Protein 1M07 (pdb70)

Secondary structure (DSSP, 8-state):
-HHHHHHHHEESS--S-HHHHT-SGGGEETTEE-SEEEEEES-HHHHHGGGTT-SEEEEE-SS-EEEEEEEES---SSSPPEEEEEEEE-EEEEEETTEEEEEEEESS--/-HHHHHHHHEESS--S-HHHHT-SGGGEETTEE-SEEEEEES-HHHHHGGGTT-SEEEEE-SS-EEEEEEEES---SSSPPEEEEEEEE-EEEEEETTEEEEEEEESS--

Nearest PDB structures (foldseek):
  1m07-assembly1_A  TM=1.009E+00  e=2.586E-22  Aquarana catesbeiana
  1bc4-assembly1_A  TM=8.009E-01  e=9.793E-15  Aquarana catesbeiana
  1kvz-assembly1_A  TM=8.453E-01  e=1.318E-10  Aquarana catesbeiana
  4x09-assembly1_A  TM=8.377E-01  e=2.111E-06  Homo sapiens
  4ahn-assembly1_A-2  TM=8.518E-01  e=2.237E-06  Homo sapiens

Solvent-accessible surface area: 12480 Å² total

Radius of gyration: 21.29 Å; Cα contacts (8 Å, |Δi|>4): 493; chains: 2; bounding box: 31×46×57 Å

Sequence (220 aa):
NWATFQQKHIINTPIINCNTIMDNNIYIVGGQCKRVNTFIISSATTVKAICTGVINMNVLSTTRFQLNTCTRTSITPRPCPYSSRTETNYICVKCENQYPVHFAGIGRCPNWATFQQKHIINTPIINCNTIMDNNIYIVGGQCKRVNTFIISSATTVKAICTGVINMNVLSTTRFQLNTCTRTSITPRPCPYSSRTETNYICVKCENQYPVHFAGIGRCP

Foldseek 3Di:
DQVLCCVQAEDQDDDPFLLVVQQDPSQADPNWGHFKGKHFNDDSVVVLQQQVPPAWAKGWRPAWTWIKMWGFPDIDNPPGDTDIDIDIFIWIFTHHHSGGDGGAGTRDHD/DQVLCCVQAEDQDDDPFLLVVQQDPSQQDPNWGHFKGKHWNDDSVVVLQQQVPPAWAKGFRPAWTWIKMWGFPDIDHPPGHTDIDIDTFTFIFTHHHSGGDGGAGTNDHD

Structure (mmCIF, N/CA/C/O backbone):
data_1M07
#
_entry.id   1M07
#
_cell.length_a   28.629
_cell.length_b   53.566
_cell.length_c   72.203
_cell.angle_alpha   90.00
_cell.angle_beta   98.31
_cell.angle_gamma   90.00
#
_symmetry.space_group_name_H-M   'P 1 21 1'
#
loop_
_entity.id
_entity.type
_entity.pdbx_description
1 polymer "5'-D(*AP*CP*GP*A)-3'"
2 polymer Ribonuclease
3 water water
#
loop_
_atom_site.group_PDB
_atom_site.id
_atom_site.type_symbol
_atom_site.label_atom_id
_atom_site.label_alt_id
_atom_site.label_comp_id
_atom_site.label_asym_id
_atom_site.label_entity_id
_atom_site.label_seq_id
_atom_site.pdbx_PDB_ins_code
_atom_site.Cartn_x
_atom_site.Cartn_y
_atom_site.Cartn_z
_atom_site.occupancy
_atom_site.B_iso_or_equiv
_atom_site.auth_seq_id
_atom_site.auth_comp_id
_atom_site.auth_asym_id
_atom_site.auth_atom_id
_atom_site.pdbx_PDB_model_num
ATOM 201 N N . ASN C 2 2 ? 1.674 -2.492 19.473 1.00 17.81 2 ASN A N 1
ATOM 202 C CA . ASN C 2 2 ? 1.642 -1.460 18.444 1.00 16.03 2 ASN A CA 1
ATOM 203 C C . ASN C 2 2 ? 1.947 -0.173 19.208 1.00 14.66 2 ASN A C 1
ATOM 204 O O . ASN C 2 2 ? 2.080 -0.207 20.436 1.00 13.54 2 ASN A O 1
ATOM 209 N N . TRP C 2 3 ? 2.036 0.941 18.495 1.00 14.50 3 TRP A N 1
ATOM 210 C CA . TRP C 2 3 ? 2.371 2.239 19.086 1.00 14.47 3 TRP A CA 1
ATOM 211 C C . TRP C 2 3 ? 1.372 2.697 20.140 1.00 15.73 3 TRP A C 1
ATOM 212 O O . TRP C 2 3 ? 1.762 3.160 21.208 1.00 13.99 3 TRP A O 1
ATOM 223 N N . ALA C 2 4 ? 0.080 2.555 19.851 1.00 15.72 4 ALA A N 1
ATOM 224 C CA . ALA C 2 4 ? -0.943 2.963 20.807 1.00 15.87 4 ALA A CA 1
ATOM 225 C C . ALA C 2 4 ? -0.828 2.148 22.108 1.00 15.57 4 ALA A C 1
ATOM 226 O O . ALA C 2 4 ? -0.878 2.710 23.202 1.00 15.60 4 ALA A O 1
ATOM 228 N N . THR C 2 5 ? -0.649 0.835 21.984 1.00 14.21 5 THR A N 1
ATOM 229 C CA . THR C 2 5 ? -0.552 -0.015 23.157 1.00 15.38 5 THR A CA 1
ATOM 230 C C . THR C 2 5 ? 0.752 0.225 23.928 1.00 13.84 5 THR A C 1
ATOM 231 O O . THR C 2 5 ? 0.757 0.244 25.147 1.00 11.87 5 THR A O 1
ATOM 235 N N . PHE C 2 6 ? 1.839 0.445 23.206 1.00 13.00 6 PHE A N 1
ATOM 236 C CA . PHE C 2 6 ? 3.119 0.737 23.844 1.00 11.64 6 PHE A CA 1
ATOM 237 C C . PHE C 2 6 ? 2.994 2.007 24.694 1.00 12.33 6 PHE A C 1
ATOM 238 O O . PHE C 2 6 ? 3.458 2.054 25.844 1.00 11.86 6 PHE A O 1
ATOM 246 N N . GLN C 2 7 ? 2.373 3.047 24.140 1.00 10.93 7 GLN A N 1
ATOM 247 C CA . GLN C 2 7 ? 2.197 4.296 24.882 1.00 10.30 7 GLN A CA 1
ATOM 248 C C . GLN C 2 7 ? 1.333 4.079 26.108 1.00 13.08 7 GLN A C 1
ATOM 249 O O . GLN C 2 7 ? 1.640 4.543 27.208 1.00 13.73 7 GLN A O 1
ATOM 255 N N . GLN C 2 8 ? 0.216 3.395 25.904 1.00 13.07 8 GLN A N 1
ATOM 256 C CA . GLN C 2 8 ? -0.703 3.140 27.014 1.00 13.72 8 GLN A CA 1
ATOM 257 C C . GLN C 2 8 ? -0.071 2.326 28.156 1.00 13.16 8 GLN A C 1
ATOM 258 O O . GLN C 2 8 ? -0.337 2.556 29.350 1.00 14.02 8 GLN A O 1
ATOM 264 N N . LYS C 2 9 ? 0.795 1.394 27.805 1.00 12.05 9 LYS A N 1
ATOM 265 C CA . LYS C 2 9 ? 1.422 0.554 28.826 1.00 12.37 9 LYS A CA 1
ATOM 266 C C . LYS C 2 9 ? 2.682 1.125 29.449 1.00 13.28 9 LYS A C 1
ATOM 267 O O . LYS C 2 9 ? 2.909 0.970 30.656 1.00 12.85 9 LYS A O 1
ATOM 273 N N . HIS C 2 10 ? 3.485 1.795 28.620 1.00 12.19 10 HIS A N 1
ATOM 274 C CA . HIS C 2 10 ? 4.810 2.255 29.048 1.00 12.25 10 HIS A CA 1
ATOM 275 C C . HIS C 2 10 ? 5.164 3.725 29.126 1.00 12.73 10 HIS A C 1
ATOM 276 O O . HIS C 2 10 ? 6.211 4.048 29.662 1.00 14.76 10 HIS A O 1
ATOM 283 N N . ILE C 2 11 ? 4.332 4.615 28.594 1.00 13.29 11 ILE A N 1
ATOM 284 C CA . ILE C 2 11 ? 4.699 6.024 28.615 1.00 10.64 11 ILE A CA 1
ATOM 285 C C . ILE C 2 11 ? 3.790 6.842 29.496 1.00 12.54 11 ILE A C 1
ATOM 286 O O . ILE C 2 11 ? 2.573 6.794 29.357 1.00 13.76 11 ILE A O 1
ATOM 291 N N . ILE C 2 12 ? 4.396 7.607 30.399 1.00 13.91 12 ILE A N 1
ATOM 292 C CA . ILE C 2 12 ? 3.633 8.468 31.283 1.00 14.24 12 ILE A CA 1
ATOM 293 C C . ILE C 2 12 ? 4.399 9.795 31.449 1.00 15.69 12 ILE A C 1
ATOM 294 O O . ILE C 2 12 ? 5.634 9.837 31.415 1.00 13.29 12 ILE A O 1
ATOM 299 N N . ASN C 2 13 ? 3.666 10.885 31.619 1.00 16.76 13 ASN A N 1
ATOM 300 C CA . ASN C 2 13 ? 4.307 12.189 31.715 1.00 18.97 13 ASN A CA 1
ATOM 301 C C . ASN C 2 13 ? 4.949 12.547 33.042 1.00 19.38 13 ASN A C 1
ATOM 302 O O . ASN C 2 13 ? 5.829 13.411 33.076 1.00 20.72 13 ASN A O 1
ATOM 307 N N . THR C 2 14 ? 4.512 11.904 34.126 1.00 16.30 14 THR A N 1
ATOM 308 C CA . THR C 2 14 ? 5.023 12.194 35.458 1.00 16.20 14 THR A CA 1
ATOM 309 C C . THR C 2 14 ? 5.555 10.959 36.151 1.00 15.06 14 THR A C 1
ATOM 310 O O . THR C 2 14 ? 5.141 9.839 35.857 1.00 15.58 14 THR A O 1
ATOM 314 N N . PRO C 2 15 ? 6.457 11.145 37.116 1.00 14.75 15 PRO A N 1
ATOM 315 C CA . PRO C 2 15 ? 7.000 9.973 37.810 1.00 16.55 15 PRO A CA 1
ATOM 316 C C . PRO C 2 15 ? 5.966 9.179 38.590 1.00 17.17 15 PRO A C 1
ATOM 317 O O . PRO C 2 15 ? 5.048 9.746 39.185 1.00 16.22 15 PRO A O 1
ATOM 321 N N . ILE C 2 16 ? 6.145 7.862 38.598 1.00 17.47 16 ILE A N 1
ATOM 322 C CA . ILE C 2 16 ? 5.271 6.952 39.327 1.00 19.44 16 ILE A CA 1
ATOM 323 C C . ILE C 2 16 ? 5.496 7.214 40.814 1.00 21.22 16 ILE A C 1
ATOM 324 O O . ILE C 2 16 ? 6.644 7.207 41.277 1.00 22.84 16 ILE A O 1
ATOM 329 N N . ILE C 2 17 ? 4.434 7.459 41.564 1.00 20.59 17 ILE A N 1
ATOM 330 C CA . ILE C 2 17 ? 4.621 7.676 42.993 1.00 23.00 17 ILE A CA 1
ATOM 331 C C . ILE C 2 17 ? 4.267 6.402 43.746 1.00 20.99 17 ILE A C 1
ATOM 332 O O . ILE C 2 17 ? 4.732 6.199 44.875 1.00 20.12 17 ILE A O 1
ATOM 337 N N . ASN C 2 18 ? 3.460 5.552 43.114 1.00 19.33 18 ASN A N 1
ATOM 338 C CA . ASN C 2 18 ? 3.049 4.290 43.731 1.00 17.56 18 ASN A CA 1
ATOM 339 C C . ASN C 2 18 ? 2.803 3.177 42.690 1.00 16.34 18 ASN A C 1
ATOM 340 O O . ASN C 2 18 ? 1.824 3.207 41.939 1.00 15.55 18 ASN A O 1
ATOM 345 N N . CYS C 2 19 ? 3.706 2.200 42.643 1.00 14.05 19 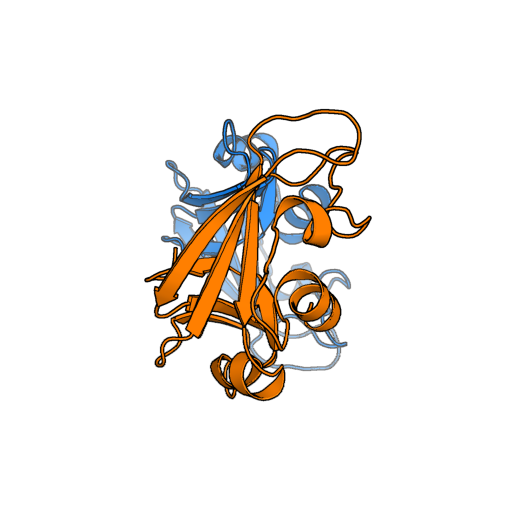CYS A N 1
ATOM 346 C CA . CYS C 2 19 ? 3.558 1.089 41.705 1.00 13.11 19 CYS A CA 1
ATOM 347 C C . CYS C 2 19 ? 2.309 0.254 41.936 1.00 14.23 19 CYS A C 1
ATOM 348 O O . CYS C 2 19 ? 1.729 -0.291 40.993 1.00 13.47 19 CYS A O 1
ATOM 351 N N . ASN C 2 20 ? 1.901 0.120 43.196 1.00 14.11 20 ASN A N 1
ATOM 352 C CA . ASN C 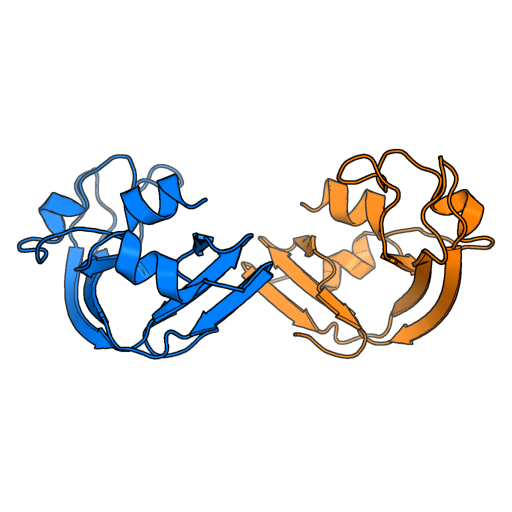2 20 ? 0.722 -0.681 43.501 1.00 16.64 20 ASN A CA 1
ATOM 353 C C . ASN C 2 20 ? -0.520 -0.105 42.842 1.00 15.66 20 ASN A C 1
ATOM 354 O O . ASN C 2 20 ? -1.310 -0.824 42.220 1.00 18.28 20 ASN A O 1
ATOM 359 N N . THR C 2 21 ? -0.676 1.206 42.939 1.00 16.32 21 THR A N 1
ATOM 360 C CA . THR C 2 21 ? -1.845 1.852 42.359 1.00 17.01 21 THR A CA 1
ATOM 361 C C . THR C 2 21 ? -1.835 1.917 40.841 1.00 15.47 21 THR A C 1
ATOM 362 O O . THR C 2 21 ? -2.856 1.632 40.202 1.00 15.30 21 THR A O 1
ATOM 366 N N . ILE C 2 22 ? -0.696 2.260 40.242 1.00 15.99 22 ILE A N 1
ATOM 367 C CA . ILE C 2 22 ? -0.650 2.369 38.780 1.00 14.96 22 ILE A CA 1
ATOM 368 C C . ILE C 2 22 ? -0.832 1.022 38.086 1.00 13.87 22 ILE A C 1
ATOM 369 O O . ILE C 2 22 ? -1.410 0.942 36.995 1.00 13.79 22 ILE A O 1
ATOM 374 N N . MET C 2 23 ? -0.381 -0.054 38.732 1.00 13.35 23 MET A N 1
ATOM 375 C CA . MET C 2 23 ? -0.506 -1.371 38.130 1.00 11.51 23 MET A CA 1
ATOM 376 C C . MET C 2 23 ? -1.912 -1.965 38.254 1.00 10.95 23 MET A C 1
ATOM 377 O O . MET C 2 23 ? -2.204 -2.965 37.637 1.00 11.54 23 MET A O 1
ATOM 382 N N . ASP C 2 24 ? -2.779 -1.329 39.040 1.00 16.12 24 ASP A N 1
ATOM 383 C CA . ASP C 2 24 ? -4.155 -1.807 39.211 1.00 17.27 24 ASP A CA 1
ATOM 384 C C . ASP C 2 24 ? -4.971 -1.303 38.023 1.00 18.93 24 ASP A C 1
ATOM 385 O O . ASP C 2 24 ? -5.741 -0.336 38.133 1.00 19.77 24 ASP A O 1
ATOM 390 N N . ASN C 2 25 ? -4.817 -1.988 36.895 1.00 19.59 25 ASN A N 1
ATOM 391 C CA . ASN C 2 25 ? -5.435 -1.585 35.637 1.00 18.97 25 ASN A CA 1
ATOM 392 C C . ASN C 2 25 ? -5.543 -2.834 34.785 1.00 20.56 25 ASN A C 1
ATOM 393 O O . ASN C 2 25 ? -4.566 -3.575 34.624 1.00 19.24 25 ASN A O 1
ATOM 398 N N . ASN C 2 26 ? -6.729 -3.066 34.228 1.00 19.07 26 ASN A N 1
ATOM 399 C CA . ASN C 2 26 ? -6.952 -4.229 33.399 1.00 20.44 26 ASN A CA 1
ATOM 400 C C . ASN C 2 26 ? -5.960 -4.329 32.238 1.00 19.87 26 ASN A C 1
ATOM 401 O O . ASN C 2 26 ? -5.766 -5.399 31.669 1.00 20.74 26 ASN A O 1
ATOM 406 N N . ILE C 2 27 ? -5.316 -3.221 31.879 1.00 19.24 27 ILE A N 1
ATOM 407 C CA . ILE C 2 27 ? -4.352 -3.269 30.794 1.00 19.12 27 ILE A CA 1
ATOM 408 C C . ILE C 2 27 ? -3.148 -4.137 31.184 1.00 18.62 27 ILE A C 1
ATOM 409 O O . ILE C 2 27 ? -2.440 -4.632 30.317 1.00 18.13 27 ILE A O 1
ATOM 414 N N . TYR C 2 28 ? -2.933 -4.316 32.488 1.00 17.91 28 TYR A N 1
ATOM 415 C CA . TYR C 2 28 ? -1.810 -5.112 32.988 1.00 18.34 28 TYR A CA 1
ATOM 416 C C . TYR C 2 28 ? -2.180 -6.524 33.424 1.00 20.80 28 TYR A C 1
ATOM 417 O O . TYR C 2 28 ? -1.433 -7.178 34.154 1.00 18.54 28 TYR A O 1
ATOM 426 N N . ILE C 2 29 ? -3.333 -7.001 32.962 1.00 24.11 29 ILE A N 1
ATOM 427 C CA . ILE C 2 29 ? -3.755 -8.358 33.283 1.00 25.69 29 ILE A CA 1
ATOM 428 C C . ILE C 2 29 ? -3.473 -9.237 32.065 1.00 28.02 29 ILE A C 1
ATOM 429 O O . ILE C 2 29 ? -3.911 -8.939 30.956 1.00 29.48 29 ILE A O 1
ATOM 434 N N . VAL C 2 30 ? -2.711 -10.303 32.275 1.00 29.22 30 VAL A N 1
ATOM 435 C CA . VAL C 2 30 ? -2.372 -11.240 31.205 1.00 30.61 30 VAL A CA 1
ATOM 436 C C . VAL C 2 30 ? -2.682 -12.651 31.694 1.00 30.15 30 VAL A C 1
ATOM 437 O O . VAL C 2 30 ? -2.206 -13.068 32.754 1.00 29.24 30 VAL A O 1
ATOM 441 N N . GLY C 2 31 ? -3.490 -13.379 30.926 1.00 30.30 31 GLY A N 1
ATOM 442 C CA . GLY C 2 31 ? -3.838 -14.731 31.318 1.00 29.26 31 GLY A CA 1
ATOM 443 C C . GLY C 2 31 ? -4.672 -14.741 32.580 1.00 28.76 31 GLY A C 1
ATOM 444 O O . GLY C 2 31 ? -4.670 -15.721 33.318 1.00 30.03 31 GLY A O 1
ATOM 445 N N . GLY C 2 32 ? -5.374 -13.642 32.840 1.00 26.96 32 GLY A N 1
ATOM 446 C CA . GLY C 2 32 ? -6.209 -13.557 34.029 1.00 25.02 32 GLY A CA 1
ATOM 447 C C . GLY C 2 32 ? -5.478 -13.197 35.312 1.00 24.14 32 GLY A C 1
ATOM 448 O O . GLY C 2 32 ? -6.059 -13.217 36.395 1.00 23.83 32 GLY A O 1
ATOM 449 N N . GLN C 2 33 ? -4.196 -12.869 35.212 1.00 21.24 33 GLN A N 1
ATOM 450 C CA . GLN C 2 33 ? -3.443 -12.515 36.411 1.00 19.86 33 GLN A CA 1
ATOM 451 C C . GLN C 2 33 ? -2.659 -11.214 36.222 1.00 17.30 33 GLN A C 1
ATOM 452 O O . GLN C 2 33 ? -2.367 -10.810 35.099 1.00 17.50 33 GLN A O 1
ATOM 458 N N . CYS C 2 34 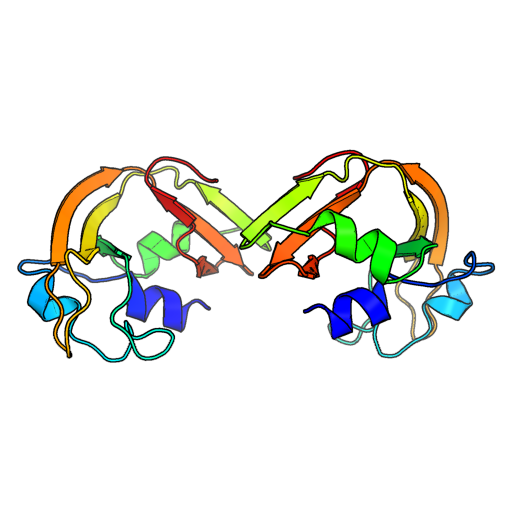? -2.318 -10.569 37.331 1.00 16.72 34 CYS A N 1
ATOM 459 C CA . CYS C 2 34 ? -1.559 -9.322 37.276 1.00 16.24 34 CYS A CA 1
ATOM 460 C C . CYS C 2 34 ? -0.194 -9.608 36.661 1.00 16.29 34 CYS A C 1
ATOM 461 O O . CYS C 2 34 ? 0.473 -10.555 37.059 1.00 16.99 34 CYS A O 1
ATOM 464 N N . LYS C 2 35 ? 0.205 -8.776 35.705 1.00 16.82 35 LYS A N 1
ATOM 465 C CA . LYS C 2 35 ? 1.473 -8.929 34.990 1.00 18.17 35 LYS A CA 1
ATOM 466 C C . LYS C 2 35 ? 2.697 -8.950 35.914 1.00 15.77 35 LYS A C 1
ATOM 467 O O . LYS C 2 35 ? 2.713 -8.284 36.944 1.00 13.80 35 LYS A O 1
ATOM 473 N N . ARG C 2 36 ? 3.741 -9.664 35.493 1.00 13.29 36 ARG A N 1
ATOM 474 C CA . ARG C 2 36 ? 4.963 -9.782 36.285 1.00 14.54 36 ARG A CA 1
ATOM 475 C C . ARG C 2 36 ? 5.758 -8.479 36.403 1.00 13.46 36 ARG A C 1
ATOM 476 O O . ARG C 2 36 ? 6.194 -8.098 37.495 1.00 12.88 36 ARG A O 1
ATOM 484 N N . VAL C 2 37 ? 5.939 -7.782 35.293 1.00 12.56 37 VAL A N 1
ATOM 485 C CA . VAL C 2 37 ? 6.734 -6.540 35.343 1.00 11.97 37 VAL A CA 1
ATOM 486 C C . VAL C 2 37 ? 6.350 -5.536 34.270 1.00 10.81 37 VAL A C 1
ATOM 487 O O . VAL C 2 37 ? 5.958 -5.905 33.164 1.00 8.78 37 VAL A O 1
ATOM 491 N N . ASN C 2 38 ? 6.431 -4.253 34.600 1.00 9.92 38 ASN A N 1
ATOM 492 C CA . ASN C 2 38 ? 6.146 -3.233 33.602 1.00 10.82 38 ASN A CA 1
ATOM 493 C C . ASN C 2 38 ? 6.996 -2.014 33.888 1.00 8.69 38 ASN A C 1
ATOM 494 O O . ASN C 2 38 ? 6.995 -1.477 35.007 1.00 8.65 38 ASN A O 1
ATOM 499 N N . THR C 2 39 ? 7.717 -1.578 32.867 1.00 9.98 39 THR A N 1
ATOM 500 C CA . THR C 2 39 ? 8.542 -0.404 32.994 1.00 10.61 39 THR A CA 1
ATOM 501 C C . THR C 2 39 ? 7.825 0.804 32.452 1.00 10.15 39 THR A C 1
ATOM 502 O O . THR C 2 39 ? 7.271 0.777 31.349 1.00 12.18 39 THR A O 1
ATOM 506 N N . PHE C 2 40 ? 7.839 1.853 33.251 1.00 9.94 40 PHE A N 1
ATOM 507 C CA . PHE C 2 40 ? 7.247 3.133 32.883 1.00 8.14 40 PHE A CA 1
ATOM 508 C C . PHE C 2 40 ? 8.389 4.036 32.457 1.00 12.32 40 PHE A C 1
ATOM 509 O O . PHE C 2 40 ? 9.426 4.100 33.139 1.00 10.54 40 PHE A O 1
ATOM 517 N N . ILE C 2 41 ? 8.207 4.681 31.311 1.00 8.59 41 ILE A N 1
ATOM 518 C CA . ILE C 2 41 ? 9.186 5.632 30.762 1.00 10.59 41 ILE A CA 1
ATOM 519 C C . ILE C 2 41 ? 8.622 7.029 31.032 1.00 11.19 41 ILE A C 1
ATOM 520 O O . ILE C 2 41 ? 7.583 7.379 30.466 1.00 9.97 41 ILE A O 1
ATOM 525 N N . ILE C 2 42 ? 9.293 7.827 31.869 1.00 9.52 42 ILE A N 1
ATOM 526 C CA . ILE C 2 42 ? 8.795 9.164 32.203 1.00 11.89 42 ILE A CA 1
ATOM 527 C C . ILE C 2 42 ? 9.253 10.131 31.126 1.00 12.32 42 ILE A C 1
ATOM 528 O O . ILE C 2 42 ? 10.315 10.740 31.224 1.00 10.15 42 ILE A O 1
ATOM 533 N N . SER C 2 43 ? 8.435 10.284 30.100 1.00 13.75 43 SER A N 1
ATOM 534 C CA . SER C 2 43 ? 8.789 11.128 28.969 1.00 13.00 43 SER A CA 1
ATOM 535 C C . SER C 2 43 ? 7.533 11.389 28.146 1.00 13.37 43 SER A C 1
ATOM 536 O O . SER C 2 43 ? 6.445 10.885 28.456 1.00 13.39 43 SER A O 1
ATOM 539 N N . SER C 2 44 ? 7.701 12.171 27.091 1.00 14.75 44 SER A N 1
ATOM 540 C CA . SER C 2 44 ? 6.605 12.475 26.180 1.00 14.05 44 SER A CA 1
ATOM 541 C C . SER C 2 44 ? 6.618 11.407 25.106 1.00 13.75 44 SER A C 1
ATOM 542 O O . SER C 2 44 ? 7.649 10.769 24.844 1.00 14.39 44 SER A O 1
ATOM 545 N N . ALA C 2 45 ? 5.481 11.202 24.465 1.00 12.48 45 ALA A N 1
ATOM 546 C CA . ALA C 2 45 ? 5.414 10.211 23.415 1.00 14.75 45 ALA A CA 1
ATOM 547 C C . ALA C 2 45 ? 6.349 10.571 22.274 1.00 13.73 45 ALA A C 1
ATOM 548 O O . ALA C 2 45 ? 7.004 9.702 21.703 1.00 13.32 45 ALA A O 1
ATOM 550 N N . THR C 2 46 ? 6.435 11.857 21.940 1.00 13.46 46 THR A N 1
ATOM 551 C CA . THR C 2 46 ? 7.282 12.272 20.826 1.00 13.82 46 THR A CA 1
ATOM 552 C C . THR C 2 46 ? 8.757 11.959 21.020 1.00 12.89 46 THR A C 1
ATOM 553 O O . THR C 2 46 ? 9.462 11.565 20.087 1.00 12.47 46 THR A O 1
ATOM 557 N N . THR C 2 47 ? 9.225 12.137 22.244 1.00 11.91 47 THR A N 1
ATOM 558 C CA . THR C 2 47 ? 10.621 11.872 22.554 1.00 10.58 47 THR A CA 1
ATOM 559 C C . THR C 2 47 ? 10.952 10.388 22.495 1.00 10.65 47 THR A C 1
ATOM 560 O O . THR C 2 47 ? 12.044 9.978 22.062 1.00 9.85 47 THR A O 1
ATOM 564 N N . VAL C 2 48 ? 10.007 9.561 22.911 1.00 9.38 48 VAL A N 1
ATOM 565 C CA . VAL C 2 48 ? 10.241 8.137 22.873 1.00 8.37 48 VAL A CA 1
ATOM 566 C C . VAL C 2 48 ? 10.184 7.650 21.430 1.00 11.55 48 VAL A C 1
ATOM 567 O O . VAL C 2 48 ? 10.982 6.814 20.995 1.00 11.06 48 VAL A O 1
ATOM 571 N N . LYS C 2 49 ? 9.235 8.182 20.670 1.00 10.89 49 LYS A N 1
ATOM 572 C CA . LYS C 2 49 ? 9.092 7.754 19.291 1.00 12.63 49 LYS A CA 1
ATOM 573 C C . LYS C 2 49 ? 10.310 8.073 18.456 1.00 12.81 49 LYS A C 1
ATOM 574 O O . LYS C 2 49 ? 10.621 7.354 17.504 1.00 13.76 49 LYS A O 1
ATOM 580 N N . ALA C 2 50 ? 11.011 9.142 18.832 1.00 13.97 50 ALA A N 1
ATOM 581 C CA . ALA C 2 50 ? 12.193 9.573 18.094 1.00 14.33 50 ALA A CA 1
ATOM 582 C C . ALA C 2 50 ? 13.274 8.508 18.093 1.00 13.76 50 ALA A C 1
ATOM 583 O O . ALA C 2 50 ? 14.170 8.507 17.238 1.00 16.57 50 ALA A O 1
ATOM 585 N N . ILE C 2 51 ? 13.209 7.598 19.054 1.00 13.18 51 ILE A N 1
ATOM 586 C CA . ILE C 2 51 ? 14.186 6.516 19.110 1.00 12.17 51 ILE A CA 1
ATOM 587 C C . ILE C 2 51 ? 14.131 5.712 17.810 1.00 13.16 51 ILE A C 1
ATOM 588 O O . ILE C 2 51 ? 15.159 5.245 17.298 1.00 12.46 51 ILE A O 1
ATOM 593 N N . CYS C 2 52 ? 12.918 5.557 17.281 1.00 13.43 52 CYS A N 1
ATOM 594 C CA . CYS C 2 52 ? 12.660 4.777 16.068 1.00 14.91 52 CYS A CA 1
ATOM 595 C C . CYS C 2 52 ? 12.683 5.472 14.716 1.00 16.09 52 CYS A C 1
ATOM 596 O O . CYS C 2 52 ? 12.449 4.831 13.680 1.00 16.37 52 CYS A O 1
ATOM 599 N N . THR C 2 53 ? 12.956 6.766 14.710 1.00 16.89 53 THR A N 1
ATOM 600 C CA . THR C 2 53 ? 12.989 7.505 13.449 1.00 17.16 53 THR A CA 1
ATOM 601 C C . THR C 2 53 ? 13.978 6.882 12.467 1.00 18.26 53 THR A C 1
ATOM 602 O O . THR C 2 53 ? 15.158 6.691 12.784 1.00 18.58 53 THR A O 1
ATOM 606 N N . GLY C 2 54 ? 13.476 6.552 11.278 1.00 17.94 54 GLY A N 1
ATOM 607 C CA . GLY C 2 54 ? 14.298 5.959 10.230 1.00 18.06 54 GLY A CA 1
ATOM 608 C C . GLY C 2 54 ? 14.432 4.453 10.328 1.00 17.07 54 GLY A C 1
ATOM 609 O O . GLY C 2 54 ? 15.125 3.833 9.519 1.00 17.11 54 GLY A O 1
ATOM 610 N N . VAL C 2 55 ? 13.744 3.857 11.296 1.00 15.63 55 VAL A N 1
ATOM 611 C CA . VAL C 2 55 ? 13.833 2.413 11.512 1.00 16.18 55 VAL A CA 1
ATOM 612 C C . VAL C 2 55 ? 12.540 1.693 11.174 1.00 16.20 55 VAL A C 1
ATOM 613 O O . VAL C 2 55 ? 11.495 1.911 11.796 1.00 15.66 55 VAL A O 1
ATOM 617 N N . ILE C 2 56 ? 12.644 0.796 10.206 1.00 16.72 56 ILE A N 1
ATOM 618 C CA . ILE C 2 56 ? 11.515 0.047 9.697 1.00 17.48 56 ILE A CA 1
ATOM 619 C C . ILE C 2 56 ? 11.186 -1.228 10.445 1.00 17.34 56 ILE A C 1
ATOM 620 O O . ILE C 2 56 ? 10.014 -1.527 10.677 1.00 16.98 56 ILE A O 1
ATOM 625 N N . ASN C 2 57 ? 12.208 -1.981 10.836 1.00 19.78 57 ASN A N 1
ATOM 626 C CA . ASN C 2 57 ? 11.962 -3.230 11.541 1.00 21.96 57 ASN A CA 1
ATOM 627 C C . ASN C 2 57 ? 13.188 -3.786 12.271 1.00 23.28 57 ASN A C 1
ATOM 628 O O . ASN C 2 57 ? 13.895 -4.645 11.741 1.00 24.20 57 ASN A O 1
ATOM 633 N N . MET C 2 58 ? 13.443 -3.296 13.482 1.00 20.32 58 MET A N 1
ATOM 634 C CA . MET C 2 58 ? 14.556 -3.795 14.281 1.00 22.12 58 MET A CA 1
ATOM 635 C C . MET C 2 58 ? 14.492 -3.276 15.713 1.00 18.70 58 MET A C 1
ATOM 636 O O . MET C 2 58 ? 13.850 -2.269 15.988 1.00 16.35 58 MET A O 1
ATOM 641 N N . ASN C 2 59 ? 15.164 -3.971 16.623 1.00 17.80 59 ASN A N 1
ATOM 642 C CA . ASN C 2 59 ? 15.219 -3.534 18.016 1.00 17.28 59 ASN A CA 1
ATOM 643 C C . ASN C 2 59 ? 16.263 -2.433 17.990 1.00 18.67 59 ASN A C 1
ATOM 644 O O . ASN C 2 59 ? 17.310 -2.601 17.359 1.00 18.58 59 ASN A O 1
ATOM 649 N N . VAL C 2 60 ? 15.982 -1.315 18.657 1.00 15.65 60 VAL A N 1
ATOM 650 C CA . VAL C 2 60 ? 16.916 -0.201 18.695 1.00 15.91 60 VAL A CA 1
ATOM 651 C C . VAL C 2 60 ? 17.236 0.196 20.133 1.00 16.72 60 VAL A C 1
ATOM 652 O O . VAL C 2 60 ? 16.330 0.314 20.973 1.00 14.48 60 VAL A O 1
ATOM 656 N N . LEU C 2 61 ? 18.520 0.377 20.438 1.00 16.27 61 LEU A N 1
ATOM 657 C CA . LEU C 2 61 ? 18.895 0.815 21.786 1.00 15.78 61 LEU A CA 1
ATOM 658 C C . LEU C 2 61 ? 18.990 2.337 21.685 1.00 15.87 61 LEU A C 1
ATOM 659 O O . LEU C 2 61 ? 19.707 2.876 20.827 1.00 15.43 61 LEU A O 1
ATOM 664 N N . SER C 2 62 ? 18.244 3.038 22.527 1.00 14.93 62 SER A N 1
ATOM 665 C CA . SER C 2 62 ? 18.232 4.494 22.479 1.00 16.28 62 SER A CA 1
ATOM 666 C C . SER C 2 62 ? 19.624 5.099 22.673 1.00 16.37 62 SER A C 1
ATOM 667 O O . SER C 2 62 ? 20.454 4.536 23.382 1.00 16.97 62 SER A O 1
ATOM 670 N N . THR C 2 63 ? 19.875 6.228 22.016 1.00 17.10 63 THR A N 1
ATOM 671 C CA . THR C 2 63 ? 21.161 6.919 22.142 1.00 18.45 63 THR A CA 1
ATOM 672 C C . THR C 2 63 ? 21.171 7.853 23.359 1.00 17.19 63 THR A C 1
ATOM 673 O O . THR C 2 63 ? 22.228 8.331 23.780 1.00 17.48 63 THR A O 1
ATOM 677 N N . THR C 2 64 ? 19.994 8.137 23.913 1.00 13.08 64 THR A N 1
ATOM 678 C CA . THR C 2 64 ? 19.909 9.000 25.094 1.00 13.26 64 THR A CA 1
ATOM 679 C C . THR C 2 64 ? 19.282 8.160 26.197 1.00 12.46 64 THR A C 1
ATOM 680 O O . THR C 2 64 ? 18.600 7.169 25.913 1.00 11.76 64 THR A O 1
ATOM 684 N N . ARG C 2 65 ? 19.516 8.553 27.444 1.00 12.43 65 ARG A N 1
ATOM 685 C CA . ARG C 2 65 ? 18.954 7.852 28.592 1.00 12.94 65 ARG A CA 1
ATOM 686 C C . ARG C 2 65 ? 17.545 8.394 28.863 1.00 11.83 65 ARG A C 1
ATOM 687 O O . ARG C 2 65 ? 17.178 9.477 28.395 1.00 12.82 65 ARG A O 1
ATOM 695 N N . PHE C 2 66 ? 16.761 7.602 29.573 1.00 10.99 66 PHE A N 1
ATOM 696 C CA . PHE C 2 66 ? 15.389 7.954 29.936 1.00 11.12 66 PHE A CA 1
ATOM 697 C C . PHE C 2 66 ? 15.168 7.705 31.410 1.00 10.02 66 PHE A C 1
ATOM 698 O O . PHE C 2 66 ? 15.784 6.814 31.976 1.00 11.37 66 PHE A O 1
ATOM 706 N N . GLN C 2 67 ? 14.272 8.481 32.033 1.00 10.79 67 GLN A N 1
ATOM 707 C CA . GLN C 2 67 ? 13.962 8.279 33.447 1.00 10.92 67 GLN A CA 1
ATOM 708 C C . GLN C 2 67 ? 12.944 7.118 33.462 1.00 12.80 67 GLN A C 1
ATOM 709 O O . GLN C 2 67 ? 11.884 7.187 32.803 1.00 10.28 67 GLN A O 1
ATOM 715 N N . LEU C 2 68 ? 13.270 6.062 34.212 1.00 11.15 68 LEU A N 1
ATOM 716 C CA . LEU C 2 68 ? 12.450 4.863 34.288 1.00 10.57 68 LEU A CA 1
ATOM 717 C C . LEU C 2 68 ? 11.967 4.494 35.679 1.00 11.57 68 LEU A C 1
ATOM 718 O O . LEU C 2 68 ? 12.664 4.686 36.682 1.00 11.96 68 LEU A O 1
ATOM 723 N N . ASN C 2 69 ? 10.769 3.939 35.735 1.00 11.89 69 ASN A N 1
ATOM 724 C CA . ASN C 2 69 ? 10.196 3.475 36.992 1.00 13.47 69 ASN A CA 1
ATOM 725 C C . ASN C 2 69 ? 9.695 2.063 36.648 1.00 12.49 69 ASN A C 1
ATOM 726 O O . ASN C 2 69 ? 8.773 1.902 35.856 1.00 12.00 69 ASN A O 1
ATOM 731 N N . THR C 2 70 ? 10.337 1.034 37.186 1.00 12.19 70 THR A N 1
ATOM 732 C CA . THR C 2 70 ? 9.901 -0.327 36.879 1.00 11.51 70 THR A CA 1
ATOM 733 C C . THR C 2 70 ? 9.159 -0.918 38.050 1.00 12.54 70 THR A C 1
ATOM 734 O O . THR C 2 70 ? 9.653 -0.920 39.179 1.00 12.54 70 THR A O 1
ATOM 738 N N . CYS C 2 71 ? 7.957 -1.430 37.772 1.00 11.16 71 CYS A N 1
ATOM 739 C CA . CYS C 2 71 ? 7.130 -2.059 38.788 1.00 11.42 71 CYS A CA 1
ATOM 740 C C . CYS C 2 71 ? 7.191 -3.577 38.616 1.00 13.11 71 CYS A C 1
ATOM 741 O O . CYS C 2 71 ? 6.850 -4.105 37.551 1.00 9.24 71 CYS A O 1
ATOM 744 N N . THR C 2 72 ? 7.622 -4.266 39.669 1.00 11.85 72 THR A N 1
ATOM 745 C CA . THR C 2 72 ? 7.748 -5.725 39.656 1.00 12.93 72 THR A CA 1
ATOM 746 C C . THR C 2 72 ? 6.831 -6.390 40.699 1.00 10.82 72 THR A C 1
ATOM 747 O O . THR C 2 72 ? 6.861 -6.055 41.888 1.00 9.97 72 THR A O 1
ATOM 751 N N . ARG C 2 73 ? 6.004 -7.328 40.226 1.00 11.62 73 ARG A N 1
ATOM 752 C CA . ARG C 2 73 ? 5.035 -8.047 41.059 1.00 11.20 73 ARG A CA 1
ATOM 753 C C . ARG C 2 73 ? 5.749 -8.832 42.161 1.00 12.99 73 ARG A C 1
ATOM 754 O O . ARG C 2 73 ? 6.712 -9.528 41.879 1.00 10.72 73 ARG A O 1
ATOM 762 N N . THR C 2 74 ? 5.291 -8.719 43.409 1.00 13.36 74 THR A N 1
ATOM 763 C CA . THR C 2 74 ? 5.938 -9.444 44.500 1.00 13.82 74 THR A CA 1
ATOM 764 C C . THR C 2 74 ? 5.177 -10.717 44.838 1.00 14.25 74 THR A C 1
ATOM 765 O O . THR C 2 74 ? 5.753 -11.691 45.333 1.00 13.87 74 THR A O 1
ATOM 769 N N . SER C 2 75 ? 3.885 -10.721 44.530 1.00 13.03 75 SER A N 1
ATOM 770 C CA . SER C 2 75 ? 3.040 -11.873 44.816 1.00 12.45 75 SER A CA 1
ATOM 771 C C . SER C 2 75 ? 1.836 -11.835 43.886 1.00 12.95 75 SER A C 1
ATOM 772 O O . SER C 2 75 ? 1.361 -10.746 43.543 1.00 11.72 75 SER A O 1
ATOM 775 N N . ILE C 2 76 ? 1.341 -13.010 43.494 1.00 12.32 76 ILE A N 1
ATOM 776 C CA . ILE C 2 76 ? 0.164 -13.087 42.637 1.00 12.46 76 ILE A CA 1
ATOM 777 C C . ILE C 2 76 ? -1.034 -13.237 43.571 1.00 13.32 76 ILE A C 1
ATOM 778 O O . ILE C 2 76 ? -1.247 -14.282 44.181 1.00 13.36 76 ILE A O 1
ATOM 783 N N . THR C 2 77 ? -1.822 -12.185 43.670 1.00 13.68 77 THR A N 1
ATOM 784 C CA . THR C 2 77 ? -2.973 -12.182 44.562 1.00 15.45 77 THR A CA 1
ATOM 785 C C . THR C 2 77 ? -4.192 -11.765 43.769 1.00 16.67 77 THR A C 1
ATOM 786 O O . THR C 2 77 ? -4.114 -11.520 42.572 1.00 17.04 77 THR A O 1
ATOM 790 N N . PRO C 2 78 ? -5.356 -11.719 44.427 1.00 20.88 78 PRO A N 1
ATOM 791 C CA . PRO C 2 78 ? -6.519 -11.282 43.653 1.00 20.35 78 PRO A CA 1
ATOM 792 C C . PRO C 2 78 ? -6.197 -9.813 43.409 1.00 21.89 78 PRO A C 1
ATOM 793 O O . PRO C 2 78 ? -5.493 -9.199 44.209 1.00 20.56 78 PRO A O 1
ATOM 797 N N . ARG C 2 79 ? -6.686 -9.248 42.317 1.00 23.92 79 ARG A N 1
ATOM 798 C CA . ARG C 2 79 ? -6.429 -7.838 42.019 1.00 24.57 79 ARG A CA 1
ATOM 799 C C . ARG C 2 79 ? -6.889 -6.952 43.178 1.00 23.31 79 ARG A C 1
ATOM 800 O O . ARG C 2 79 ? -7.942 -7.188 43.762 1.00 23.81 79 ARG A O 1
ATOM 808 N N . PRO C 2 80 ? -6.098 -5.929 43.543 1.00 22.04 80 PRO A N 1
ATOM 809 C CA . PRO C 2 80 ? -4.815 -5.541 42.960 1.00 19.29 80 PRO A CA 1
ATOM 810 C C . PRO C 2 80 ? -3.632 -6.231 43.637 1.00 18.31 80 PRO A C 1
ATOM 811 O O . PRO C 2 80 ? -3.591 -6.379 44.866 1.00 16.20 80 PRO A O 1
ATOM 815 N N 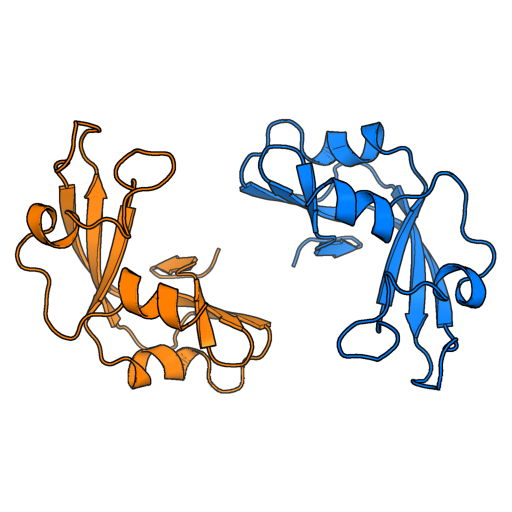. CYS C 2 81 ? -2.654 -6.617 42.828 1.00 15.32 81 CYS A N 1
ATOM 816 C CA . CYS C 2 81 ? -1.469 -7.275 43.349 1.00 15.34 81 CYS A CA 1
ATOM 817 C C . CYS C 2 81 ? -0.440 -6.288 43.864 1.00 14.36 81 CYS A C 1
ATOM 818 O O . CYS C 2 81 ? -0.458 -5.109 43.517 1.00 14.14 81 CYS A O 1
ATOM 821 N N . PRO C 2 82 ? 0.457 -6.766 44.736 1.00 14.55 82 PRO A N 1
ATOM 822 C CA . PRO C 2 82 ? 1.518 -5.943 45.312 1.00 13.51 82 PRO A CA 1
ATOM 823 C C . PRO C 2 82 ? 2.700 -5.895 44.351 1.00 13.80 82 PRO A C 1
ATOM 824 O O . PRO C 2 82 ? 3.043 -6.903 43.728 1.00 11.62 82 PRO A O 1
ATOM 828 N N . TYR C 2 83 ? 3.291 -4.707 44.220 1.00 13.50 83 TYR A N 1
ATOM 829 C CA . TYR C 2 83 ? 4.441 -4.483 43.351 1.00 14.63 83 TYR A CA 1
ATOM 830 C C . TYR C 2 83 ? 5.556 -3.748 44.080 1.00 14.94 83 TYR A C 1
ATOM 831 O O . TYR C 2 83 ? 5.300 -2.969 45.007 1.00 17.14 83 TYR A O 1
ATOM 840 N N . SER C 2 84 ? 6.792 -4.017 43.674 1.00 15.11 84 SER A N 1
ATOM 841 C CA . SER C 2 84 ? 7.932 -3.320 44.240 1.00 15.39 84 SER A CA 1
ATOM 842 C C . SER C 2 84 ? 8.383 -2.404 43.103 1.00 16.67 84 SER A C 1
ATOM 843 O O . SER C 2 84 ? 8.095 -2.661 41.920 1.00 15.53 84 SER A O 1
ATOM 846 N N . SER C 2 85 ? 9.082 -1.336 43.457 1.00 16.01 85 SER A N 1
ATOM 847 C CA . SER C 2 85 ? 9.511 -0.355 42.475 1.00 19.33 85 SER A CA 1
ATOM 848 C C . SER C 2 85 ? 11.014 -0.163 42.411 1.00 19.44 85 SER A C 1
ATOM 849 O O . SER C 2 85 ? 11.714 -0.267 43.422 1.00 20.41 85 SER A O 1
ATOM 852 N N . ARG C 2 86 ? 11.502 0.103 41.208 1.00 17.43 86 ARG A N 1
ATOM 853 C CA . ARG C 2 86 ? 12.912 0.357 40.990 1.00 17.98 86 ARG A CA 1
ATOM 854 C C . ARG C 2 86 ? 12.973 1.554 40.071 1.00 18.58 86 ARG A C 1
ATOM 855 O O . ARG C 2 86 ? 12.269 1.609 39.051 1.00 16.35 86 ARG A O 1
ATOM 863 N N . THR C 2 87 ? 13.805 2.524 40.426 1.00 16.31 87 THR A N 1
ATOM 864 C CA . THR C 2 87 ? 13.937 3.713 39.602 1.00 17.08 87 THR A CA 1
ATOM 865 C C . THR C 2 87 ? 15.373 3.836 39.124 1.00 17.41 87 THR A C 1
ATOM 866 O O . THR C 2 87 ? 16.303 3.529 39.864 1.00 17.02 87 THR A O 1
ATOM 870 N N . GLU C 2 88 ? 15.535 4.255 37.874 1.00 15.23 88 GLU A N 1
ATOM 871 C CA . GLU C 2 88 ? 16.857 4.445 37.278 1.00 17.02 88 GLU A CA 1
ATOM 872 C C . GLU C 2 88 ? 16.751 5.250 35.997 1.00 15.10 88 GLU A C 1
ATOM 873 O O . GLU C 2 88 ? 15.665 5.404 35.432 1.00 14.99 88 GLU A O 1
ATOM 879 N N . THR C 2 89 ? 17.885 5.790 35.552 1.00 15.74 89 THR A N 1
ATOM 880 C CA . THR C 2 89 ? 17.954 6.558 34.320 1.00 15.28 89 THR A CA 1
ATOM 881 C C . THR C 2 89 ? 18.882 5.716 33.458 1.00 16.27 89 THR A C 1
ATOM 882 O O . THR C 2 89 ? 20.014 5.453 33.845 1.00 17.93 89 THR A O 1
ATOM 886 N N . ASN C 2 90 ? 18.406 5.276 32.300 1.00 14.04 90 ASN A N 1
ATOM 887 C CA . ASN C 2 90 ? 19.191 4.389 31.454 1.00 12.08 90 ASN A CA 1
ATOM 888 C C . ASN C 2 90 ? 18.678 4.378 30.043 1.00 12.71 90 ASN A C 1
ATOM 889 O O . ASN C 2 90 ? 17.563 4.822 29.772 1.00 11.22 90 ASN A O 1
ATOM 894 N N . TYR C 2 91 ? 19.498 3.854 29.138 1.00 11.25 91 TYR A N 1
ATOM 895 C CA . TYR C 2 91 ? 19.108 3.720 27.748 1.00 12.43 91 TYR A CA 1
ATOM 896 C C . TYR C 2 91 ? 18.058 2.600 27.754 1.00 10.37 91 TYR A C 1
ATOM 897 O O . TYR C 2 91 ? 18.045 1.761 28.648 1.00 11.98 91 TYR A O 1
ATOM 906 N N . ILE C 2 92 ? 17.167 2.604 26.774 1.00 9.96 92 ILE A N 1
ATOM 907 C CA . ILE C 2 92 ? 16.155 1.572 26.689 1.00 11.69 92 ILE A CA 1
ATOM 908 C C . ILE C 2 92 ? 16.145 0.991 25.288 1.00 11.18 92 ILE A C 1
ATOM 909 O O . ILE C 2 92 ? 16.426 1.680 24.309 1.00 12.11 92 ILE A O 1
ATOM 914 N N . CYS C 2 93 ? 15.800 -0.283 25.206 1.00 11.54 93 CYS A N 1
ATOM 915 C CA . CYS C 2 93 ? 15.713 -0.950 23.920 1.00 11.71 93 CYS A CA 1
ATOM 916 C C . CYS C 2 93 ? 14.233 -1.135 23.610 1.00 12.33 93 CYS A C 1
ATOM 917 O O . CYS C 2 93 ? 13.482 -1.574 24.475 1.00 11.93 93 CYS A O 1
ATOM 920 N N . VAL C 2 94 ? 13.814 -0.768 22.399 1.00 13.64 94 VAL A N 1
ATOM 921 C CA . VAL C 2 94 ? 12.419 -0.949 21.979 1.00 12.78 94 VAL A CA 1
ATOM 922 C C . VAL C 2 94 ? 12.407 -1.531 20.570 1.00 13.40 94 VAL A C 1
ATOM 923 O O . VAL C 2 94 ? 13.358 -1.360 19.797 1.00 12.25 94 VAL A O 1
ATOM 927 N N . LYS C 2 95 ? 11.333 -2.251 20.236 1.00 14.64 95 LYS A N 1
ATOM 928 C CA . LYS C 2 95 ? 11.221 -2.783 18.908 1.00 13.27 95 LYS A CA 1
ATOM 929 C C . LYS C 2 95 ? 10.630 -1.648 18.074 1.00 15.03 95 LYS A C 1
ATOM 930 O O . LYS C 2 95 ? 9.580 -1.081 18.411 1.00 12.88 95 LYS A O 1
ATOM 936 N N . CYS C 2 96 ? 11.318 -1.310 16.999 1.00 12.24 96 CYS A N 1
ATOM 937 C CA . CYS C 2 96 ? 10.844 -0.268 16.119 1.00 13.90 96 CYS A CA 1
ATOM 938 C C . CYS C 2 96 ? 10.225 -0.912 14.889 1.00 14.72 96 CYS A C 1
ATOM 939 O O . CYS C 2 96 ? 10.889 -1.663 14.173 1.00 16.14 96 CYS A O 1
ATOM 942 N N . GLU C 2 97 ? 8.950 -0.638 14.648 1.00 17.16 97 GLU A N 1
ATOM 943 C CA . GLU C 2 97 ? 8.292 -1.157 13.451 1.00 17.50 97 GLU A CA 1
ATOM 944 C C . GLU C 2 97 ? 7.637 0.016 12.734 1.00 17.55 97 GLU A C 1
ATOM 945 O O . GLU C 2 97 ? 6.737 0.674 13.282 1.00 18.01 97 GLU A O 1
ATOM 951 N N . ASN C 2 98 ? 8.113 0.296 11.522 1.00 17.64 98 ASN A N 1
ATOM 952 C CA . ASN C 2 98 ? 7.584 1.402 10.736 1.00 18.76 98 ASN A CA 1
ATOM 953 C C . ASN C 2 98 ? 7.771 2.716 11.493 1.00 16.82 98 ASN A C 1
ATOM 954 O O . ASN C 2 98 ? 6.892 3.568 11.497 1.00 16.66 98 ASN A O 1
ATOM 959 N N . GLN C 2 99 ? 8.929 2.853 12.139 1.00 14.36 99 GLN A N 1
ATOM 960 C CA . GLN C 2 99 ? 9.294 4.037 12.900 1.00 14.51 99 GLN A CA 1
ATOM 961 C C . GLN C 2 99 ? 8.578 4.217 14.255 1.00 13.39 99 GLN A C 1
ATOM 962 O O . GLN C 2 99 ? 8.703 5.271 14.884 1.00 13.43 99 GLN A O 1
ATOM 968 N N . TYR C 2 100 ? 7.844 3.200 14.702 1.00 12.79 100 TYR A N 1
ATOM 969 C CA . TYR C 2 100 ? 7.110 3.279 15.972 1.00 12.50 100 TYR A CA 1
ATOM 970 C C . TYR C 2 100 ? 7.574 2.263 16.989 1.00 11.90 100 TYR A C 1
ATOM 971 O O . TYR C 2 100 ? 7.869 1.117 16.645 1.00 12.48 100 TYR A O 1
ATOM 980 N N . PRO C 2 101 ? 7.658 2.672 18.263 1.00 12.39 101 PRO A N 1
ATOM 981 C CA . PRO C 2 101 ? 8.072 1.719 19.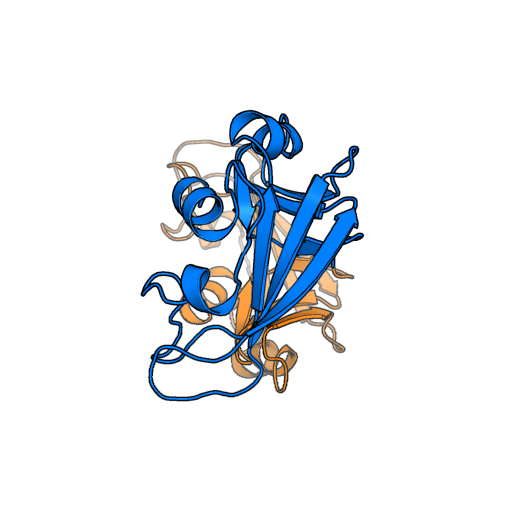298 1.00 12.53 101 PRO A CA 1
ATOM 982 C C . PRO C 2 101 ? 6.829 0.841 19.479 1.00 13.66 101 PRO A C 1
ATOM 983 O O . PRO C 2 101 ? 5.735 1.376 19.687 1.00 12.32 101 PRO A O 1
ATOM 987 N N . VAL C 2 102 ? 6.984 -0.479 19.416 1.00 13.13 102 VAL A N 1
ATOM 988 C CA . VAL C 2 102 ? 5.838 -1.375 19.554 1.00 14.33 102 VAL A CA 1
ATOM 989 C C . VAL C 2 102 ? 6.009 -2.443 20.632 1.00 14.57 102 VAL A C 1
ATOM 990 O O . VAL C 2 102 ? 5.132 -3.277 20.851 1.00 13.77 102 VAL A O 1
ATOM 994 N N . HIS C 2 103 ? 7.143 -2.414 21.320 1.00 14.59 103 HIS A N 1
ATOM 995 C CA . HIS C 2 103 ? 7.402 -3.398 22.347 1.00 12.27 103 HIS A CA 1
ATOM 996 C C . HIS C 2 103 ? 8.579 -2.908 23.171 1.00 12.10 103 HIS A C 1
ATOM 997 O O . HIS C 2 103 ? 9.526 -2.382 22.623 1.00 11.08 103 HIS A O 1
ATOM 1004 N N . PHE C 2 104 ? 8.484 -3.032 24.489 1.00 10.24 104 PHE A N 1
ATOM 1005 C CA . PHE C 2 104 ? 9.579 -2.612 25.358 1.00 12.12 104 PHE A CA 1
ATOM 1006 C C . PHE C 2 104 ? 10.494 -3.850 25.473 1.00 12.72 104 PHE A C 1
ATOM 1007 O O . PHE C 2 104 ? 10.140 -4.844 26.112 1.00 11.58 104 PHE A O 1
ATOM 1015 N N . ALA C 2 105 ? 11.682 -3.760 24.871 1.00 13.15 105 ALA A N 1
ATOM 1016 C CA . ALA C 2 105 ? 12.601 -4.894 24.803 1.00 13.67 105 ALA A CA 1
ATOM 1017 C C . ALA C 2 105 ? 13.696 -5.025 25.855 1.00 15.79 105 ALA A C 1
ATOM 1018 O O . ALA C 2 105 ? 14.248 -6.126 26.045 1.00 16.62 105 ALA A O 1
ATOM 1020 N N . GLY C 2 106 ? 14.046 -3.932 26.519 1.00 14.33 106 GLY A N 1
ATOM 1021 C CA . GLY C 2 106 ? 15.060 -4.052 27.553 1.00 13.34 106 GLY A CA 1
ATOM 1022 C C . GLY C 2 106 ? 15.536 -2.750 28.141 1.00 12.73 106 GLY A C 1
ATOM 1023 O O . GLY C 2 106 ? 15.274 -1.673 27.597 1.00 13.05 106 GLY A O 1
ATOM 1024 N N . ILE C 2 107 ? 16.220 -2.850 29.271 1.00 12.45 107 ILE A N 1
ATOM 1025 C CA . ILE C 2 107 ? 16.779 -1.690 29.948 1.00 14.20 107 ILE A CA 1
ATOM 1026 C C . ILE C 2 107 ? 18.297 -1.801 29.859 1.00 15.95 107 ILE A C 1
ATOM 1027 O O . ILE C 2 107 ? 18.858 -2.853 30.179 1.00 17.09 107 ILE A O 1
ATOM 1032 N N . GLY C 2 108 ? 18.961 -0.735 29.412 1.00 17.47 108 GLY A N 1
ATOM 1033 C CA . GLY C 2 108 ? 20.415 -0.741 29.321 1.00 17.99 108 GLY A CA 1
ATOM 1034 C C . GLY C 2 108 ? 20.999 -1.415 28.091 1.00 20.20 108 GLY A C 1
ATOM 1035 O O . GLY C 2 108 ? 22.072 -1.025 27.602 1.00 19.91 108 GLY A O 1
ATOM 1036 N N . ARG C 2 109 ? 20.308 -2.431 27.582 1.00 19.70 109 ARG A N 1
ATOM 1037 C CA . ARG C 2 109 ? 20.784 -3.131 26.405 1.00 21.24 109 ARG A CA 1
ATOM 1038 C C . ARG C 2 109 ? 19.639 -3.878 25.739 1.00 21.30 109 ARG A C 1
ATOM 1039 O O . ARG C 2 109 ? 18.588 -4.126 26.346 1.00 20.39 109 ARG A O 1
ATOM 1047 N N . CYS C 2 110 ? 19.846 -4.233 24.482 1.00 20.90 110 CYS A N 1
ATOM 1048 C CA . CYS C 2 110 ? 18.855 -4.999 23.757 1.00 22.87 110 CYS A CA 1
ATOM 1049 C C . CYS C 2 110 ? 19.148 -6.472 24.012 1.00 26.13 110 CYS A C 1
ATOM 1050 O O . CYS C 2 110 ? 20.273 -6.843 24.351 1.00 27.70 110 CYS A O 1
ATOM 1053 N N . PRO C 2 111 ? 18.133 -7.333 23.877 1.00 28.65 111 PRO A N 1
ATOM 1054 C CA . PRO C 2 111 ? 18.358 -8.764 24.107 1.00 31.35 111 PRO A CA 1
ATOM 1055 C C . PRO C 2 111 ? 19.150 -9.388 22.963 1.00 32.90 111 PRO A C 1
ATOM 1056 O O . PRO C 2 111 ? 19.453 -8.675 21.989 1.00 33.33 111 PRO A O 1
ATOM 1069 N N . ASN D 2 2 ? 2.595 -17.944 13.589 1.00 26.02 2 ASN B N 1
ATOM 1070 C CA . ASN D 2 2 ? 2.322 -19.024 14.539 1.00 26.48 2 ASN B CA 1
ATOM 1071 C C . ASN D 2 2 ? 2.778 -20.337 13.883 1.00 24.92 2 ASN B C 1
ATOM 1072 O O . ASN D 2 2 ? 3.328 -20.319 12.775 1.00 24.48 2 ASN B O 1
ATOM 1077 N N . TRP D 2 3 ? 2.565 -21.462 14.555 1.00 22.88 3 TRP B N 1
ATOM 1078 C CA . TRP D 2 3 ? 2.966 -22.765 14.022 1.00 21.30 3 TRP B CA 1
ATOM 1079 C C . TRP D 2 3 ? 2.238 -23.086 12.705 1.00 21.79 3 TRP B C 1
ATOM 1080 O O . TRP D 2 3 ? 2.847 -23.543 11.746 1.00 21.91 3 TRP B O 1
ATOM 1091 N N . ALA D 2 4 ? 0.936 -22.835 12.655 1.00 22.53 4 ALA B N 1
ATOM 1092 C CA . ALA D 2 4 ? 0.166 -23.101 11.443 1.00 23.33 4 ALA B CA 1
ATOM 1093 C C . ALA D 2 4 ? 0.768 -22.397 10.217 1.00 23.52 4 ALA B C 1
ATOM 1094 O O . ALA D 2 4 ? 1.010 -23.025 9.190 1.00 23.89 4 ALA B O 1
ATOM 1096 N N . THR D 2 5 ? 1.017 -21.098 10.343 1.00 23.33 5 THR B N 1
ATOM 1097 C CA . THR D 2 5 ? 1.560 -20.307 9.243 1.00 24.63 5 THR B CA 1
ATOM 1098 C C . THR D 2 5 ? 3.026 -20.630 8.924 1.00 23.46 5 THR B C 1
ATOM 1099 O O . THR D 2 5 ? 3.436 -20.628 7.763 1.00 23.11 5 THR B O 1
ATOM 1103 N N . PHE D 2 6 ? 3.815 -20.912 9.951 1.00 20.95 6 PHE B N 1
ATOM 1104 C CA . PHE D 2 6 ? 5.213 -21.236 9.730 1.00 21.15 6 PHE B CA 1
ATOM 1105 C C . PHE D 2 6 ? 5.315 -22.487 8.891 1.00 21.08 6 PHE B C 1
ATOM 1106 O O . PHE D 2 6 ? 6.133 -22.559 7.972 1.00 20.99 6 PHE B O 1
ATOM 1114 N N . GLN D 2 7 ? 4.488 -23.478 9.219 1.00 22.37 7 GLN B N 1
ATOM 1115 C CA . GLN D 2 7 ? 4.459 -24.736 8.472 1.00 23.08 7 GLN B CA 1
ATOM 1116 C C . GLN D 2 7 ? 4.009 -24.496 7.042 1.00 22.30 7 GLN B C 1
ATOM 1117 O O . GLN D 2 7 ? 4.673 -24.899 6.097 1.00 22.97 7 GLN B O 1
ATOM 1123 N N . GLN D 2 8 ? 2.861 -23.854 6.890 1.00 22.63 8 GLN B N 1
ATOM 1124 C CA . GLN D 2 8 ? 2.329 -23.599 5.557 1.00 24.28 8 GLN B CA 1
ATOM 1125 C C . GLN D 2 8 ? 3.316 -22.865 4.659 1.00 24.62 8 GLN B C 1
ATOM 1126 O O . GLN D 2 8 ? 3.426 -23.173 3.479 1.00 25.87 8 GLN B O 1
ATOM 1132 N N . LYS D 2 9 ? 4.032 -21.893 5.214 1.00 22.98 9 LYS B N 1
ATOM 1133 C CA . LYS D 2 9 ? 5.006 -21.135 4.425 1.00 21.90 9 LYS B CA 1
ATOM 1134 C C . LYS D 2 9 ? 6.393 -21.771 4.275 1.00 20.86 9 LYS B C 1
ATOM 1135 O O . LYS D 2 9 ? 7.001 -21.700 3.205 1.00 21.30 9 LYS B O 1
ATOM 1141 N N . HIS D 2 10 ? 6.891 -22.401 5.330 1.00 19.86 10 HIS B N 1
ATOM 1142 C CA . HIS D 2 10 ? 8.263 -22.909 5.319 1.00 19.96 10 HIS B CA 1
ATOM 1143 C C . HIS D 2 10 ? 8.565 -24.397 5.342 1.00 20.46 10 HIS B C 1
ATOM 1144 O O . HIS D 2 10 ? 9.732 -24.777 5.193 1.00 22.67 10 HIS B O 1
ATOM 1151 N N . ILE D 2 11 ? 7.559 -25.241 5.555 1.00 19.61 11 ILE B N 1
ATOM 1152 C CA . ILE D 2 11 ? 7.835 -26.677 5.607 1.00 20.43 11 ILE B CA 1
ATOM 1153 C C . ILE D 2 11 ? 7.172 -27.483 4.503 1.00 20.80 11 ILE B C 1
ATOM 1154 O O . ILE D 2 11 ? 5.972 -27.366 4.257 1.00 20.47 11 ILE B O 1
ATOM 1159 N N . ILE D 2 12 ? 7.984 -28.294 3.841 1.00 23.11 12 ILE B N 1
ATOM 1160 C CA . ILE D 2 12 ? 7.522 -29.173 2.772 1.00 25.54 12 ILE B CA 1
ATOM 1161 C C . ILE D 2 12 ? 8.321 -30.468 2.844 1.00 24.70 12 ILE B C 1
ATOM 1162 O O . ILE D 2 12 ? 9.505 -30.460 3.177 1.00 23.16 12 ILE B O 1
ATOM 1167 N N . ASN D 2 13 ? 7.671 -31.584 2.528 1.00 27.18 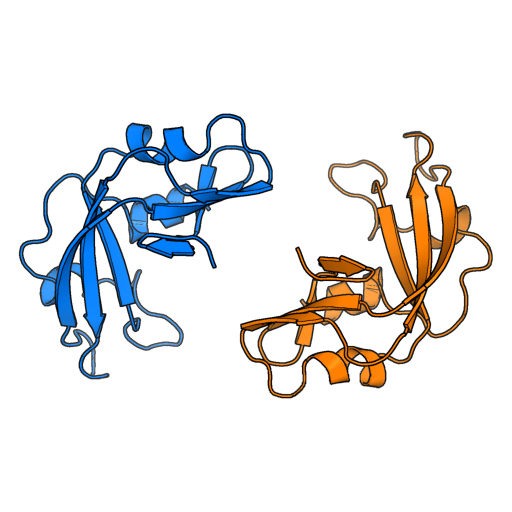13 ASN B N 1
ATOM 1168 C CA . ASN D 2 13 ? 8.327 -32.883 2.621 1.00 30.06 13 ASN B CA 1
ATOM 1169 C C . ASN D 2 13 ? 9.126 -33.332 1.403 1.00 29.89 13 ASN B C 1
ATOM 1170 O O . ASN D 2 13 ? 9.744 -34.399 1.426 1.00 31.01 13 ASN B O 1
ATOM 1175 N N . THR D 2 14 ? 9.127 -32.522 0.350 1.00 28.83 14 THR B N 1
ATOM 1176 C CA . THR D 2 14 ? 9.861 -32.867 -0.867 1.00 28.92 14 THR B CA 1
ATOM 1177 C C . THR D 2 14 ? 10.522 -31.629 -1.469 1.00 27.69 14 THR B C 1
ATOM 1178 O O . THR D 2 14 ? 9.956 -30.536 -1.415 1.00 25.92 14 THR B O 1
ATOM 1182 N N . PRO D 2 15 ? 11.723 -31.789 -2.062 1.00 28.00 15 PRO B N 1
ATOM 1183 C CA . PRO D 2 15 ? 12.474 -30.681 -2.670 1.00 28.48 15 PRO B CA 1
ATOM 1184 C C . PRO D 2 15 ? 11.720 -29.870 -3.721 1.00 28.49 15 PRO B C 1
ATOM 1185 O O . PRO D 2 15 ? 10.983 -30.414 -4.540 1.00 28.51 15 PRO B O 1
ATOM 1189 N N . ILE D 2 16 ? 11.921 -28.556 -3.680 1.00 28.41 16 ILE B N 1
ATOM 1190 C CA . ILE D 2 16 ? 11.286 -27.633 -4.615 1.00 27.17 16 ILE B CA 1
ATOM 1191 C C . ILE D 2 16 ? 11.932 -27.849 -5.982 1.00 28.26 16 ILE B C 1
ATOM 1192 O O . ILE D 2 16 ? 13.143 -27.721 -6.130 1.00 26.08 16 ILE B O 1
ATOM 1197 N N . ILE D 2 17 ? 11.127 -28.185 -6.979 1.00 28.52 17 ILE B N 1
ATOM 1198 C CA . ILE D 2 17 ? 11.677 -28.413 -8.310 1.00 29.83 17 ILE B CA 1
ATOM 1199 C C . ILE D 2 17 ? 11.612 -27.129 -9.135 1.00 28.38 17 ILE B C 1
ATOM 1200 O O . ILE D 2 17 ? 12.312 -26.988 -10.135 1.00 30.12 17 ILE B O 1
ATOM 1205 N N . ASN D 2 18 ? 10.771 -26.193 -8.709 1.00 27.23 18 ASN B N 1
ATOM 1206 C CA . ASN D 2 18 ? 10.615 -24.937 -9.431 1.00 24.40 18 ASN B CA 1
ATOM 1207 C C . ASN D 2 18 ? 10.083 -23.834 -8.517 1.00 22.92 18 ASN B C 1
ATOM 1208 O O . ASN D 2 18 ? 8.895 -23.813 -8.174 1.00 22.31 18 ASN B O 1
ATOM 1213 N N . CYS D 2 19 ? 10.953 -22.905 -8.143 1.00 21.01 19 CYS B N 1
ATOM 1214 C CA . CYS D 2 19 ? 10.542 -21.817 -7.270 1.00 20.53 19 CYS B CA 1
ATOM 1215 C C . CYS D 2 19 ? 9.416 -20.978 -7.833 1.00 20.81 19 CYS B C 1
ATOM 1216 O O . CYS D 2 19 ? 8.603 -20.451 -7.072 1.00 20.10 19 CYS B O 1
ATOM 1219 N N . ASN D 2 20 ? 9.351 -20.849 -9.158 1.00 20.41 20 ASN B N 1
ATOM 1220 C CA . ASN D 2 20 ? 8.293 -20.049 -9.777 1.00 22.12 20 ASN B CA 1
ATOM 1221 C C . ASN D 2 20 ? 6.907 -20.608 -9.497 1.00 22.55 20 ASN B C 1
ATOM 1222 O O . ASN D 2 20 ? 5.973 -19.856 -9.197 1.00 23.27 20 ASN B O 1
ATOM 1227 N N . THR D 2 21 ? 6.763 -21.927 -9.588 1.00 23.08 21 THR B N 1
ATOM 1228 C CA . THR D 2 21 ? 5.458 -22.532 -9.346 1.00 23.53 21 THR B CA 1
ATOM 1229 C C . THR D 2 21 ? 5.087 -22.640 -7.872 1.00 22.78 21 THR B C 1
ATOM 1230 O O . THR D 2 21 ? 3.942 -22.357 -7.505 1.00 23.70 21 THR B O 1
ATOM 1234 N N . ILE D 2 22 ? 6.031 -23.008 -7.012 1.00 20.36 22 ILE B N 1
ATOM 1235 C CA . ILE D 2 22 ? 5.699 -23.143 -5.592 1.00 21.46 22 ILE B CA 1
ATOM 1236 C C . ILE D 2 22 ? 5.325 -21.797 -4.956 1.00 20.59 22 ILE B C 1
ATOM 1237 O O . ILE D 2 22 ? 4.486 -21.741 -4.061 1.00 22.23 22 ILE B O 1
ATOM 1242 N N . MET D 2 23 ? 5.936 -20.713 -5.428 1.00 19.73 23 MET B N 1
ATOM 1243 C CA . MET D 2 23 ? 5.661 -19.376 -4.896 1.00 21.03 23 MET B CA 1
ATOM 1244 C C . MET D 2 23 ? 4.353 -18.754 -5.392 1.00 21.09 23 MET B C 1
ATOM 1245 O O . MET D 2 23 ? 3.884 -17.748 -4.857 1.00 22.39 23 MET B O 1
ATOM 1250 N N . ASP D 2 24 ? 3.759 -19.347 -6.415 1.00 24.09 24 ASP B N 1
ATOM 1251 C CA . ASP D 2 24 ? 2.514 -18.823 -6.954 1.00 26.72 24 ASP B CA 1
ATOM 1252 C C . ASP D 2 24 ? 1.359 -19.255 -6.043 1.00 28.64 24 ASP B C 1
ATOM 1253 O O . ASP D 2 24 ? 0.541 -20.112 -6.406 1.00 28.20 24 ASP B O 1
ATOM 1258 N N . ASN D 2 25 ? 1.289 -18.637 -4.864 1.00 30.07 25 ASN B N 1
ATOM 1259 C CA . ASN D 2 25 ? 0.262 -18.974 -3.881 1.00 31.00 25 ASN B CA 1
ATOM 1260 C C . ASN D 2 25 ? -0.131 -17.747 -3.056 1.00 31.70 25 ASN B C 1
ATOM 1261 O O . ASN D 2 25 ? 0.725 -16.949 -2.676 1.00 29.89 25 ASN B O 1
ATOM 1266 N N . ASN D 2 26 ? -1.424 -17.600 -2.776 1.00 32.26 26 ASN B N 1
ATOM 1267 C CA . ASN D 2 26 ? -1.907 -16.463 -1.997 1.00 33.19 26 ASN B CA 1
ATOM 1268 C C . ASN D 2 26 ? -1.127 -16.211 -0.709 1.00 32.10 26 ASN B C 1
ATOM 1269 O O . ASN D 2 26 ? -0.961 -15.068 -0.277 1.00 31.14 26 ASN B O 1
ATOM 1274 N N . ILE D 2 27 ? -0.648 -17.282 -0.098 1.00 31.91 27 ILE B N 1
ATOM 1275 C CA . ILE D 2 27 ? 0.073 -17.170 1.155 1.00 31.73 27 ILE B CA 1
ATOM 1276 C C . ILE D 2 27 ? 1.389 -16.403 1.030 1.00 30.94 27 ILE B C 1
ATOM 1277 O O . ILE D 2 27 ? 1.953 -15.965 2.034 1.00 29.72 27 ILE B O 1
ATOM 1282 N N . TYR D 2 28 ? 1.875 -16.233 -0.199 1.00 30.20 28 TYR B N 1
ATOM 1283 C CA . TYR D 2 28 ? 3.134 -15.527 -0.421 1.00 29.80 28 TYR B CA 1
ATOM 1284 C C . TYR D 2 28 ? 2.938 -14.124 -0.969 1.00 31.35 28 TYR B C 1
ATOM 1285 O O . TYR D 2 28 ? 3.891 -13.477 -1.397 1.00 31.85 28 TYR B O 1
ATOM 1294 N N . ILE D 2 29 ? 1.698 -13.653 -0.950 1.00 33.68 29 ILE B N 1
ATOM 1295 C CA . ILE D 2 29 ? 1.386 -12.316 -1.442 1.00 35.39 29 ILE B CA 1
ATOM 1296 C C . ILE D 2 29 ? 1.173 -11.384 -0.248 1.00 36.26 29 ILE B C 1
ATOM 1297 O O . ILE D 2 29 ? 0.179 -11.499 0.469 1.00 36.87 29 ILE B O 1
ATOM 1302 N N . VAL D 2 30 ? 2.119 -10.482 -0.024 1.00 37.13 30 VAL B N 1
ATOM 1303 C CA . VAL D 2 30 ? 2.021 -9.544 1.086 1.00 37.92 30 VAL B CA 1
ATOM 1304 C C . VAL D 2 30 ? 2.043 -8.101 0.589 1.00 38.40 30 VAL B C 1
ATOM 1305 O O . VAL D 2 30 ? 2.852 -7.736 -0.272 1.00 39.16 30 VAL B O 1
ATOM 1309 N N . GLY D 2 31 ? 1.149 -7.282 1.132 1.00 37.83 31 GLY B N 1
ATOM 1310 C CA . GLY D 2 31 ? 1.088 -5.895 0.720 1.00 37.32 31 GLY B CA 1
ATOM 1311 C C . GLY D 2 31 ? 0.592 -5.822 -0.706 1.00 37.49 31 GLY B C 1
ATOM 1312 O O . GLY D 2 31 ? 0.836 -4.851 -1.413 1.00 37.47 31 GLY B O 1
ATOM 1313 N N . GLY D 2 32 ? -0.107 -6.871 -1.128 1.00 37.56 32 GLY B N 1
ATOM 1314 C CA . GLY D 2 32 ? -0.637 -6.918 -2.476 1.00 37.69 32 GLY B CA 1
ATOM 1315 C C . GLY D 2 32 ? 0.361 -7.415 -3.509 1.00 37.84 32 GLY B C 1
ATOM 1316 O O . GLY D 2 32 ? -0.013 -7.708 -4.647 1.00 37.85 32 GLY B O 1
ATOM 1317 N N . GLN D 2 33 ? 1.628 -7.532 -3.123 1.00 36.71 33 GLN B N 1
ATOM 1318 C CA . GLN D 2 33 ? 2.652 -7.975 -4.057 1.00 36.12 33 GLN B CA 1
ATOM 1319 C C . GLN D 2 33 ? 3.312 -9.292 -3.651 1.00 35.08 33 GLN B C 1
ATOM 1320 O O . GLN D 2 33 ? 3.299 -9.680 -2.485 1.00 34.34 33 GLN B O 1
ATOM 1326 N N . CYS D 2 34 ? 3.886 -9.984 -4.628 1.00 33.28 34 CYS B N 1
ATOM 1327 C CA . CYS D 2 34 ? 4.553 -11.247 -4.352 1.00 30.66 34 CYS B CA 1
ATOM 1328 C C . CYS D 2 34 ? 5.707 -10.989 -3.387 1.00 29.81 34 CYS B C 1
ATOM 1329 O O . CYS D 2 34 ? 6.444 -10.008 -3.530 1.00 30.17 34 CYS B O 1
ATOM 1332 N N . LYS D 2 35 ? 5.843 -11.873 -2.402 1.00 29.25 35 LYS B N 1
ATOM 1333 C CA . LYS D 2 35 ? 6.881 -11.785 -1.375 1.00 28.65 35 LYS B CA 1
ATOM 1334 C C . LYS D 2 35 ? 8.313 -11.777 -1.923 1.00 26.51 35 LYS B C 1
ATOM 1335 O O . LYS D 2 35 ? 8.618 -12.415 -2.932 1.00 26.51 35 LYS B O 1
ATOM 1341 N N . ARG D 2 36 ? 9.201 -11.075 -1.225 1.00 24.06 36 ARG B N 1
ATOM 1342 C CA . ARG D 2 36 ? 10.593 -10.970 -1.642 1.00 22.70 36 ARG B CA 1
ATOM 1343 C C . ARG D 2 36 ? 11.394 -12.268 -1.561 1.00 21.89 36 ARG B C 1
ATOM 1344 O O . ARG D 2 36 ? 12.085 -12.636 -2.511 1.00 20.84 36 ARG B O 1
ATOM 1352 N N . VAL D 2 37 ? 11.322 -12.953 -0.424 1.00 21.30 37 VAL B N 1
ATOM 1353 C CA . VAL D 2 37 ? 12.072 -14.190 -0.255 1.00 21.34 37 VAL B CA 1
ATOM 1354 C C . VAL D 2 37 ? 11.392 -15.189 0.673 1.00 20.78 37 VAL B C 1
ATOM 1355 O O . VAL D 2 37 ? 10.735 -14.817 1.651 1.00 19.05 37 VAL B O 1
ATOM 1359 N N . ASN D 2 38 ? 11.526 -16.470 0.346 1.00 20.02 38 ASN B N 1
ATOM 1360 C CA . ASN D 2 38 ? 10.961 -17.485 1.210 1.00 19.00 38 ASN B CA 1
ATOM 1361 C C . ASN D 2 38 ? 11.808 -18.736 1.176 1.00 19.63 38 ASN B C 1
ATOM 1362 O O . ASN D 2 38 ? 12.109 -19.272 0.105 1.00 17.84 38 ASN B O 1
ATOM 1367 N N . THR D 2 39 ? 12.201 -19.189 2.359 1.00 17.47 39 THR B N 1
ATOM 1368 C CA . THR D 2 39 ? 12.990 -20.392 2.470 1.00 18.03 39 THR B CA 1
ATOM 1369 C C . THR D 2 39 ? 12.085 -21.570 2.787 1.00 18.09 39 THR B C 1
ATOM 1370 O O . THR D 2 39 ? 11.200 -21.495 3.652 1.00 16.45 39 THR B O 1
ATOM 1374 N N . PHE D 2 40 ? 12.298 -22.654 2.063 1.00 17.47 40 PHE B N 1
ATOM 1375 C CA . PHE D 2 40 ? 11.542 -23.877 2.293 1.00 17.29 40 PHE B CA 1
ATOM 1376 C C . PHE D 2 40 ? 12.494 -24.838 2.991 1.00 17.69 40 PHE B C 1
ATOM 1377 O O . PHE D 2 40 ? 13.651 -24.961 2.590 1.00 19.27 40 PHE B O 1
ATOM 1385 N N . ILE D 2 41 ? 12.010 -25.488 4.052 1.00 17.91 41 ILE B N 1
ATOM 1386 C CA . ILE D 2 41 ? 12.787 -26.466 4.811 1.00 17.51 41 ILE B CA 1
ATOM 1387 C C . ILE D 2 41 ? 12.257 -27.830 4.360 1.00 17.47 41 ILE B C 1
ATOM 1388 O O . ILE D 2 41 ? 11.076 -28.132 4.545 1.00 17.59 41 ILE B O 1
ATOM 1393 N N . ILE D 2 42 ? 13.113 -28.642 3.761 1.00 18.57 42 ILE B N 1
ATOM 1394 C CA . ILE D 2 42 ? 12.688 -29.949 3.271 1.00 19.52 42 ILE B CA 1
ATOM 1395 C C . ILE D 2 42 ? 12.788 -30.914 4.439 1.00 17.79 42 ILE B C 1
ATOM 1396 O O . ILE D 2 42 ? 13.836 -31.528 4.675 1.00 16.47 42 ILE B O 1
ATOM 1401 N N . SER D 2 43 ? 11.675 -31.070 5.14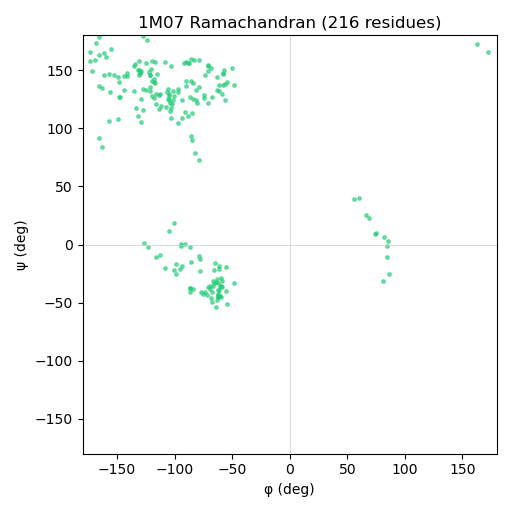5 1.00 20.17 43 SER B N 1
ATOM 1402 C CA . SER D 2 43 ? 11.668 -31.882 6.354 1.00 20.78 43 SER B CA 1
ATOM 1403 C C . SER D 2 43 ? 10.244 -32.133 6.814 1.00 22.10 43 SER B C 1
ATOM 1404 O O . SER D 2 43 ? 9.298 -31.598 6.250 1.00 23.22 43 SER B O 1
ATOM 1407 N N . SER D 2 44 ? 10.092 -32.969 7.836 1.00 23.73 44 SER B N 1
ATOM 1408 C CA . SER D 2 44 ? 8.771 -33.234 8.398 1.00 23.54 44 SER B CA 1
ATOM 1409 C C . SER D 2 44 ? 8.535 -32.155 9.449 1.00 23.03 44 SER B C 1
ATOM 1410 O O . SER D 2 44 ? 9.483 -31.584 9.990 1.00 22.78 44 SER B O 1
ATOM 1413 N N . ALA D 2 45 ? 7.272 -31.885 9.744 1.00 22.82 45 ALA B N 1
ATOM 1414 C CA . ALA D 2 45 ? 6.934 -30.879 10.737 1.00 23.41 45 ALA B CA 1
ATOM 1415 C C . ALA D 2 45 ? 7.517 -31.229 12.109 1.00 22.99 45 ALA B C 1
ATOM 1416 O O . ALA D 2 45 ? 7.961 -30.351 12.849 1.00 21.38 45 ALA B O 1
ATOM 1418 N N . THR D 2 46 ? 7.554 -32.513 12.449 1.00 23.66 46 THR B N 1
ATOM 1419 C CA . THR D 2 46 ? 8.063 -32.899 13.764 1.00 22.88 46 THR B CA 1
ATOM 1420 C C . THR D 2 46 ? 9.552 -32.638 13.948 1.00 23.07 46 THR B C 1
ATOM 1421 O O . THR D 2 46 ? 9.987 -32.178 15.009 1.00 23.98 46 THR B O 1
ATOM 1425 N N . THR D 2 47 ? 10.342 -32.913 12.919 1.00 20.65 47 THR B N 1
ATOM 1426 C CA . THR D 2 47 ? 11.782 -32.694 13.010 1.00 19.41 47 THR B CA 1
ATOM 1427 C C . THR D 2 47 ? 12.127 -31.217 13.127 1.00 18.10 47 THR B C 1
ATOM 1428 O O . THR D 2 47 ? 13.083 -30.847 13.814 1.00 16.58 47 THR B O 1
ATOM 1432 N N . VAL D 2 48 ? 11.363 -30.369 12.451 1.00 17.49 48 VAL B N 1
ATOM 1433 C CA . VAL D 2 48 ? 11.614 -28.931 12.551 1.00 18.17 48 VAL B CA 1
ATOM 1434 C C . VAL D 2 48 ? 11.110 -28.421 13.903 1.00 18.87 48 VAL B C 1
ATOM 1435 O O . VAL D 2 48 ? 11.755 -27.603 14.554 1.00 18.32 48 VAL B O 1
ATOM 1439 N N . LYS D 2 49 ? 9.934 -28.884 14.318 1.00 20.05 49 LYS B N 1
ATOM 1440 C CA . LYS D 2 49 ? 9.394 -28.447 15.602 1.00 21.27 49 LYS B CA 1
ATOM 1441 C C . LYS D 2 49 ? 10.333 -28.810 16.748 1.00 20.85 49 LYS B C 1
ATOM 1442 O O . LYS D 2 49 ? 10.366 -28.121 17.777 1.00 20.84 49 LYS B O 1
ATOM 1448 N N . ALA D 2 50 ? 11.096 -29.889 16.576 1.00 21.22 50 ALA B N 1
ATOM 1449 C CA . ALA D 2 50 ? 12.012 -30.345 17.620 1.00 21.19 50 ALA B CA 1
ATOM 1450 C C . ALA D 2 50 ? 13.096 -29.338 17.992 1.00 21.51 50 ALA B C 1
ATOM 1451 O O . ALA D 2 50 ? 13.703 -29.445 19.057 1.00 21.97 50 ALA B O 1
ATOM 1453 N N . ILE D 2 51 ? 13.349 -28.365 17.120 1.00 19.92 51 ILE B N 1
ATOM 1454 C CA . ILE D 2 51 ? 14.350 -27.338 17.396 1.00 18.15 51 ILE B CA 1
ATOM 1455 C C . ILE D 2 51 ? 13.869 -26.544 18.605 1.00 19.08 51 ILE B C 1
ATOM 1456 O O . ILE D 2 51 ? 14.660 -26.048 19.407 1.00 19.03 51 ILE B O 1
ATOM 1461 N N . CYS D 2 52 ? 12.552 -26.427 18.720 1.00 18.56 52 CYS B N 1
ATOM 1462 C CA . CYS D 2 52 ? 11.952 -25.648 19.789 1.00 18.64 52 CYS B CA 1
ATOM 1463 C C . CYS D 2 52 ? 11.524 -26.363 21.074 1.00 17.88 52 CYS B C 1
ATOM 1464 O O . CYS D 2 52 ? 11.023 -25.714 21.992 1.00 16.62 52 CYS B O 1
ATOM 1467 N N . THR D 2 53 ? 11.720 -27.673 21.162 1.00 18.76 53 THR B N 1
ATOM 1468 C CA . THR D 2 53 ? 11.308 -28.372 22.381 1.00 18.32 53 THR B CA 1
ATOM 1469 C C . THR D 2 53 ? 12.031 -27.784 23.585 1.00 18.54 53 THR B C 1
ATOM 1470 O O . THR D 2 53 ? 13.258 -27.628 23.575 1.00 17.30 53 THR B O 1
ATOM 1474 N N . GLY D 2 54 ? 11.258 -27.442 24.612 1.00 18.27 54 GLY B N 1
ATOM 1475 C CA . GLY D 2 54 ? 11.823 -26.883 25.832 1.00 17.71 54 GLY B CA 1
ATOM 1476 C C . GLY D 2 54 ? 12.064 -25.390 25.789 1.00 17.86 54 GLY B C 1
ATOM 1477 O O . GLY D 2 54 ? 12.503 -24.777 26.784 1.00 16.87 54 GLY B O 1
ATOM 1478 N N . VAL D 2 55 ? 11.757 -24.780 24.647 1.00 18.01 55 VAL B N 1
ATOM 1479 C CA . VAL D 2 55 ? 11.972 -23.346 24.488 1.00 19.35 55 VAL B CA 1
ATOM 1480 C C . VAL D 2 55 ? 10.658 -22.583 24.502 1.00 20.35 55 VAL B C 1
ATOM 1481 O O . VAL D 2 55 ? 9.787 -22.782 23.657 1.00 19.60 55 VAL B O 1
ATOM 1485 N N . ILE D 2 56 ? 10.512 -21.705 25.483 1.00 21.46 56 ILE B N 1
ATOM 1486 C CA . ILE D 2 56 ? 9.286 -20.938 25.644 1.00 21.67 56 ILE B CA 1
ATOM 1487 C C . ILE D 2 56 ? 9.234 -19.641 24.835 1.00 22.31 56 ILE B C 1
ATOM 1488 O O . ILE D 2 56 ? 8.175 -19.263 24.322 1.00 21.29 56 ILE B O 1
ATOM 1493 N N . ASN D 2 57 ? 10.372 -18.965 24.726 1.00 24.10 57 ASN B N 1
ATOM 1494 C CA . ASN D 2 57 ? 10.435 -17.713 23.982 1.00 26.70 57 ASN B CA 1
ATOM 1495 C C . ASN D 2 57 ? 11.877 -17.326 23.718 1.00 27.71 57 ASN B C 1
ATOM 1496 O O . ASN D 2 57 ? 12.509 -16.649 24.530 1.00 27.47 57 ASN B O 1
ATOM 1501 N N . MET D 2 58 ? 12.399 -17.753 22.571 1.00 27.10 58 MET B N 1
ATOM 1502 C CA . MET D 2 58 ? 13.779 -17.459 22.231 1.00 27.29 58 MET B CA 1
ATOM 1503 C C . MET D 2 58 ? 14.097 -17.866 20.799 1.00 26.57 58 MET B C 1
ATOM 1504 O O . MET D 2 58 ? 13.509 -18.803 20.267 1.00 22.75 58 MET B O 1
ATOM 1509 N N . ASN D 2 59 ? 15.012 -17.138 20.167 1.00 26.34 59 ASN B N 1
ATOM 1510 C CA . ASN D 2 59 ? 15.435 -17.494 18.822 1.00 24.66 59 ASN B CA 1
ATOM 1511 C C . ASN D 2 59 ? 16.455 -18.589 19.071 1.00 25.11 59 ASN B C 1
ATOM 1512 O O . ASN D 2 59 ? 17.326 -18.445 19.935 1.00 23.29 59 ASN B O 1
ATOM 1517 N N . VAL D 2 60 ? 16.345 -19.686 18.333 1.00 24.46 60 VAL B N 1
ATOM 1518 C CA . VAL D 2 60 ? 17.260 -20.795 18.516 1.00 25.81 60 VAL B CA 1
ATOM 1519 C C . VAL D 2 60 ? 17.917 -21.227 17.225 1.00 25.39 60 VAL B C 1
ATOM 1520 O O . VAL D 2 60 ? 17.252 -21.375 16.203 1.00 25.23 60 VAL B O 1
ATOM 1524 N N . LEU D 2 61 ? 19.228 -21.420 17.280 1.00 26.15 61 LEU B N 1
ATOM 1525 C CA . LEU D 2 61 ? 19.978 -21.889 16.123 1.00 26.79 61 LEU B CA 1
ATOM 1526 C C . LEU D 2 61 ? 19.962 -23.403 16.269 1.00 27.20 61 LEU B C 1
ATOM 1527 O O . LEU D 2 61 ? 20.525 -23.952 17.226 1.00 27.82 61 LEU B O 1
ATOM 1532 N N . SER D 2 62 ? 19.294 -24.079 15.344 1.00 27.30 62 SER B N 1
ATOM 1533 C CA . SER D 2 62 ? 19.206 -25.530 15.395 1.00 27.98 62 SER B CA 1
ATOM 1534 C C . SER D 2 62 ? 20.588 -26.134 15.566 1.00 29.07 62 SER B C 1
ATOM 1535 O O . SER D 2 62 ? 21.583 -25.538 15.162 1.00 30.96 62 SER B O 1
ATOM 1538 N N . THR D 2 63 ? 20.652 -27.309 16.181 1.00 29.44 63 THR B N 1
ATOM 1539 C CA . THR D 2 63 ? 21.932 -27.979 16.397 1.00 30.49 63 THR B CA 1
ATOM 1540 C C . THR D 2 63 ? 22.200 -28.972 15.282 1.00 29.83 63 THR B C 1
ATOM 1541 O O . THR D 2 63 ? 23.238 -29.630 15.269 1.00 30.98 63 THR B O 1
ATOM 1545 N N . THR D 2 64 ? 21.250 -29.081 14.357 1.00 29.96 64 THR B N 1
ATOM 1546 C CA . THR D 2 64 ? 21.368 -29.987 13.217 1.00 29.75 64 THR B CA 1
ATOM 1547 C C . THR D 2 64 ? 21.036 -29.247 11.919 1.00 29.39 64 THR B C 1
ATOM 1548 O O . THR D 2 64 ? 20.171 -28.368 11.889 1.00 28.76 64 THR B O 1
ATOM 1552 N N . ARG D 2 65 ? 21.721 -29.620 10.845 1.00 29.33 65 ARG B N 1
ATOM 1553 C CA . ARG D 2 65 ? 21.507 -29.002 9.542 1.00 26.83 65 ARG B CA 1
ATOM 1554 C C . ARG D 2 65 ? 20.167 -29.411 8.936 1.00 25.99 65 ARG B C 1
ATOM 1555 O O . ARG D 2 65 ? 19.642 -30.485 9.232 1.00 24.27 65 ARG B O 1
ATOM 1563 N N . PHE D 2 66 ? 19.630 -28.548 8.077 1.00 23.73 66 PHE B N 1
ATOM 1564 C CA . PHE D 2 66 ? 18.366 -28.812 7.385 1.00 23.72 66 PHE B CA 1
ATOM 1565 C C . PHE D 2 66 ? 18.573 -28.552 5.902 1.00 23.18 66 PHE B C 1
ATOM 1566 O O . PHE D 2 66 ? 19.362 -27.681 5.526 1.00 22.15 66 PHE B O 1
ATOM 1574 N N . GLN D 2 67 ? 17.870 -29.301 5.057 1.00 23.75 67 GLN B N 1
ATOM 1575 C CA . GLN D 2 67 ? 18.001 -29.097 3.612 1.00 23.12 67 GLN B CA 1
ATOM 1576 C C . GLN D 2 67 ? 17.129 -27.905 3.304 1.00 21.48 67 GLN B C 1
ATOM 1577 O O . GLN D 2 67 ? 15.921 -27.922 3.580 1.00 20.79 67 GLN B O 1
ATOM 1583 N N . LEU D 2 68 ? 17.730 -26.871 2.730 1.00 21.62 68 LEU B N 1
ATOM 1584 C CA . LEU D 2 68 ? 16.984 -25.661 2.433 1.00 20.04 68 LEU B CA 1
ATOM 1585 C C . LEU D 2 68 ? 16.897 -25.299 0.956 1.00 19.99 68 LEU B C 1
ATOM 1586 O O . LEU D 2 68 ? 17.838 -25.500 0.195 1.00 20.04 68 LEU B O 1
ATOM 1591 N N . ASN D 2 69 ? 15.742 -24.788 0.556 1.00 19.52 69 ASN B N 1
ATOM 1592 C CA . ASN D 2 69 ? 15.538 -24.341 -0.822 1.00 20.46 69 ASN B CA 1
ATOM 1593 C C . ASN D 2 69 ? 14.983 -22.931 -0.668 1.00 19.23 69 ASN B C 1
ATOM 1594 O O . ASN D 2 69 ? 13.837 -22.759 -0.277 1.00 19.83 69 ASN B O 1
ATOM 1599 N N . THR D 2 70 ? 15.797 -21.918 -0.946 1.00 18.77 70 THR B N 1
ATOM 1600 C CA . THR D 2 70 ? 15.334 -20.531 -0.802 1.00 19.45 70 THR B CA 1
ATOM 1601 C C . THR D 2 70 ? 14.946 -19.946 -2.146 1.00 18.42 70 THR B C 1
ATOM 1602 O O . THR D 2 70 ? 15.709 -20.011 -3.094 1.00 17.80 70 THR B O 1
ATOM 1606 N N . CYS D 2 71 ? 13.741 -19.399 -2.221 1.00 19.06 71 CYS B N 1
ATOM 1607 C CA . CYS D 2 71 ? 13.237 -18.792 -3.448 1.00 17.73 71 CYS B CA 1
ATOM 1608 C C . CYS D 2 71 ? 13.292 -17.269 -3.281 1.00 18.25 71 CYS B C 1
ATOM 1609 O O . CYS D 2 71 ? 12.721 -16.728 -2.330 1.00 17.72 71 CYS B O 1
ATOM 1612 N N . THR D 2 72 ? 13.976 -16.592 -4.196 1.00 17.23 72 THR B N 1
ATOM 1613 C CA . THR D 2 72 ? 14.102 -15.135 -4.128 1.00 18.45 72 THR B CA 1
ATOM 1614 C C . THR D 2 72 ? 13.522 -14.446 -5.359 1.00 18.21 72 THR B C 1
ATOM 1615 O O . THR D 2 72 ? 13.841 -14.797 -6.498 1.00 19.54 72 THR B O 1
ATOM 1619 N N . ARG D 2 73 ? 12.639 -13.486 -5.120 1.00 16.01 73 ARG B N 1
ATOM 1620 C CA . ARG D 2 73 ? 11.991 -12.724 -6.186 1.00 17.84 73 ARG B CA 1
ATOM 1621 C C . ARG D 2 73 ? 13.042 -12.028 -7.066 1.00 17.32 73 ARG B C 1
ATOM 1622 O O . ARG D 2 73 ? 14.017 -11.488 -6.557 1.00 17.95 73 ARG B O 1
ATOM 1630 N N . THR D 2 74 ? 12.866 -12.058 -8.382 1.00 17.63 74 THR B N 1
ATOM 1631 C CA . THR D 2 74 ? 13.837 -11.392 -9.261 1.00 18.45 74 THR B CA 1
ATOM 1632 C C . THR D 2 74 ? 13.218 -10.144 -9.860 1.00 17.31 74 THR B C 1
ATOM 1633 O O . THR D 2 74 ? 13.921 -9.255 -10.317 1.00 19.36 74 THR B O 1
ATOM 1637 N N . SER D 2 75 ? 11.894 -10.082 -9.857 1.00 18.03 75 SER B N 1
ATOM 1638 C CA . SER D 2 75 ? 11.196 -8.920 -10.401 1.00 18.85 75 SER B CA 1
ATOM 1639 C C . SER D 2 75 ? 9.781 -8.918 -9.855 1.00 19.54 75 SER B C 1
ATOM 1640 O O . SER D 2 75 ? 9.204 -9.970 -9.616 1.00 17.96 75 SER B O 1
ATOM 1643 N N . ILE D 2 76 ? 9.227 -7.732 -9.627 1.00 20.30 76 ILE B N 1
ATOM 1644 C CA . ILE D 2 76 ? 7.865 -7.639 -9.128 1.00 20.63 76 ILE B CA 1
ATOM 1645 C C . ILE D 2 76 ? 6.969 -7.406 -10.323 1.00 23.09 76 ILE B C 1
ATOM 1646 O O . ILE D 2 76 ? 6.914 -6.304 -10.870 1.00 23.91 76 ILE B O 1
ATOM 1651 N N . THR D 2 77 ? 6.274 -8.458 -10.724 1.00 24.50 77 THR B N 1
ATOM 1652 C CA . THR D 2 77 ? 5.385 -8.417 -11.867 1.00 26.96 77 THR B CA 1
ATOM 1653 C C . THR D 2 77 ? 4.014 -8.854 -11.371 1.00 28.75 77 THR B C 1
ATOM 1654 O O . THR D 2 77 ? 3.858 -9.190 -10.203 1.00 28.70 77 THR B O 1
ATOM 1658 N N . PRO D 2 78 ? 2.992 -8.813 -12.239 1.00 30.33 78 PRO B N 1
ATOM 1659 C CA . PRO D 2 78 ? 1.705 -9.269 -11.717 1.00 31.82 78 PRO B CA 1
ATOM 1660 C C . PRO D 2 78 ? 1.864 -10.782 -11.558 1.00 31.87 78 PRO B C 1
ATOM 1661 O O . PRO D 2 78 ? 2.626 -11.404 -12.293 1.00 30.69 78 PRO B O 1
ATOM 1665 N N . ARG D 2 79 ? 1.170 -11.363 -10.588 1.00 33.01 79 ARG B N 1
ATOM 1666 C CA . ARG D 2 79 ? 1.257 -12.799 -10.329 1.00 33.32 79 ARG B CA 1
ATOM 1667 C C . ARG D 2 79 ? 1.108 -13.624 -11.599 1.00 33.10 79 ARG B C 1
ATOM 1668 O O . ARG D 2 79 ? 0.250 -13.336 -12.432 1.00 33.73 79 ARG B O 1
ATOM 1676 N N . PRO D 2 80 ? 1.940 -14.669 -11.764 1.00 32.37 80 PRO B N 1
ATOM 1677 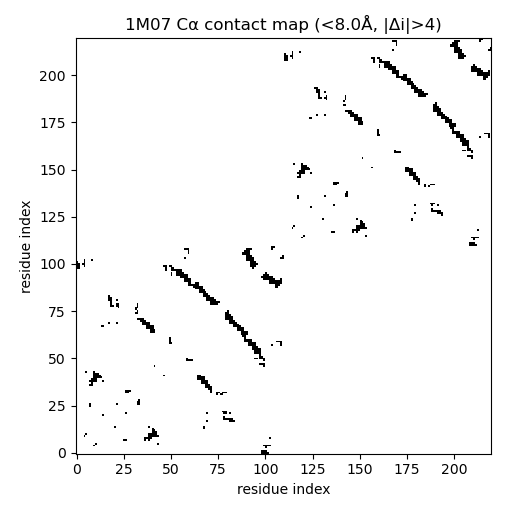C CA . PRO D 2 80 ? 2.992 -15.095 -10.828 1.00 30.83 80 PRO B CA 1
ATOM 1678 C C . PRO D 2 80 ? 4.353 -14.440 -11.106 1.00 30.23 80 PRO B C 1
ATOM 1679 O O . PRO D 2 80 ? 4.797 -14.345 -12.261 1.00 29.37 80 PRO B O 1
ATOM 1683 N N . CYS D 2 81 ? 5.023 -13.994 -10.051 1.00 26.58 81 CYS B N 1
ATOM 1684 C CA . CYS D 2 81 ? 6.323 -13.368 -10.219 1.00 25.93 81 CYS B CA 1
ATOM 1685 C C . CYS D 2 81 ? 7.414 -14.394 -10.425 1.00 24.53 81 CYS B C 1
ATOM 1686 O O . CYS D 2 81 ? 7.262 -15.553 -10.059 1.00 24.99 81 CYS B O 1
ATOM 1689 N N . PRO D 2 82 ? 8.538 -13.973 -11.018 1.00 25.04 82 PRO B N 1
ATOM 1690 C CA . PRO D 2 82 ? 9.670 -14.870 -11.261 1.00 23.26 82 PRO B CA 1
ATOM 1691 C C . PRO D 2 82 ? 10.555 -14.921 -10.015 1.00 23.85 82 PRO B C 1
ATOM 1692 O O . PRO D 2 82 ? 10.780 -13.904 -9.348 1.00 22.65 82 PRO B O 1
ATOM 1696 N N . TYR D 2 83 ? 11.047 -16.116 -9.718 1.00 22.49 83 TYR B N 1
ATOM 1697 C CA . TYR D 2 83 ? 11.899 -16.349 -8.568 1.00 21.43 83 TYR B CA 1
ATOM 1698 C C . TYR D 2 83 ? 13.167 -17.106 -8.941 1.00 21.44 83 TYR B C 1
ATOM 1699 O O . TYR D 2 83 ? 13.158 -17.925 -9.856 1.00 24.02 83 TYR B O 1
ATOM 1708 N N . SER D 2 84 ? 14.260 -16.830 -8.236 1.00 20.76 84 SER B N 1
ATOM 1709 C CA . SER D 2 84 ? 15.499 -17.557 -8.471 1.00 21.84 84 SER B CA 1
ATOM 1710 C C . SER D 2 84 ? 15.572 -18.539 -7.299 1.00 22.20 84 SER B C 1
ATOM 1711 O O . SER D 2 84 ? 14.992 -18.287 -6.239 1.00 21.47 84 SER B O 1
ATOM 1714 N N . SER D 2 85 ? 16.262 -19.655 -7.498 1.00 21.40 85 SER B N 1
ATOM 1715 C CA . SER D 2 85 ? 16.360 -20.685 -6.472 1.00 23.26 85 SER B CA 1
ATOM 1716 C C . SER D 2 85 ? 17.770 -20.875 -5.960 1.00 24.33 85 SER B C 1
ATOM 1717 O O . SER D 2 85 ? 18.738 -20.716 -6.703 1.00 24.84 85 SER B O 1
ATOM 1720 N N . ARG D 2 86 ? 17.883 -21.216 -4.680 1.00 24.63 86 ARG B N 1
ATOM 1721 C CA . ARG D 2 86 ? 19.179 -21.457 -4.072 1.00 25.97 86 ARG B CA 1
ATOM 1722 C C . ARG D 2 86 ? 19.010 -22.586 -3.063 1.00 26.56 86 ARG B C 1
ATOM 1723 O O . ARG D 2 86 ? 18.068 -22.575 -2.272 1.00 26.53 86 ARG B O 1
ATOM 1731 N N . THR D 2 87 ? 19.912 -23.558 -3.101 1.00 25.80 87 THR B N 1
ATOM 1732 C CA . THR D 2 87 ? 19.853 -24.681 -2.182 1.00 26.95 87 THR B CA 1
ATOM 1733 C C . THR D 2 87 ? 21.125 -24.761 -1.359 1.00 28.48 87 THR B C 1
ATOM 1734 O O . THR D 2 87 ? 22.202 -24.346 -1.802 1.00 27.22 87 THR B O 1
ATOM 1738 N N . GLU D 2 88 ? 20.988 -25.290 -0.150 1.00 28.21 88 GLU B N 1
ATOM 1739 C CA . GLU D 2 88 ? 22.121 -25.466 0.745 1.00 29.13 88 GLU B CA 1
ATOM 1740 C C . GLU D 2 88 ? 21.632 -26.237 1.955 1.00 28.05 88 GLU B C 1
ATOM 1741 O O . GLU D 2 88 ? 20.440 -26.261 2.240 1.00 26.59 88 GLU B O 1
ATOM 1747 N N . THR D 2 89 ? 22.557 -26.883 2.648 1.00 28.96 89 THR B N 1
ATOM 1748 C CA . THR D 2 89 ? 22.226 -27.645 3.847 1.00 29.37 89 THR B CA 1
ATOM 1749 C C . THR D 2 89 ? 22.913 -26.873 4.963 1.00 28.41 89 THR B C 1
ATOM 1750 O O . THR D 2 89 ? 24.134 -26.771 4.979 1.00 29.83 89 THR B O 1
ATOM 1754 N N . ASN D 2 90 ? 22.141 -26.327 5.891 1.00 26.97 90 ASN B N 1
ATOM 1755 C CA . ASN D 2 90 ? 22.744 -25.531 6.950 1.00 26.09 90 ASN B CA 1
ATOM 1756 C C . ASN D 2 90 ? 21.870 -25.496 8.206 1.00 25.41 90 ASN B C 1
ATOM 1757 O O . ASN D 2 90 ? 20.695 -25.892 8.179 1.00 24.22 90 ASN B O 1
ATOM 1762 N N . TYR D 2 91 ? 22.445 -24.997 9.298 1.00 25.31 91 TYR B N 1
ATOM 1763 C CA . TYR D 2 91 ? 21.719 -24.869 10.561 1.00 26.65 91 TYR B CA 1
ATOM 1764 C C . TYR D 2 91 ? 20.767 -23.692 10.362 1.00 25.78 91 TYR B C 1
ATOM 1765 O O . TYR D 2 91 ? 21.102 -22.745 9.660 1.00 27.89 91 TYR B O 1
ATOM 1774 N N . ILE D 2 92 ? 19.581 -23.735 10.959 1.00 25.23 92 ILE B N 1
ATOM 1775 C CA . ILE D 2 92 ? 18.639 -22.627 10.794 1.00 22.18 92 ILE B CA 1
ATOM 1776 C C . ILE D 2 92 ? 18.224 -21.993 12.118 1.00 22.90 92 ILE B C 1
ATOM 1777 O O . ILE D 2 92 ? 18.147 -22.665 13.154 1.00 24.26 92 ILE B O 1
ATOM 1782 N N . CYS D 2 93 ? 17.959 -20.693 12.078 1.00 22.68 93 CYS B N 1
ATOM 1783 C CA . CYS D 2 93 ? 17.521 -19.988 13.270 1.00 22.73 93 CYS B CA 1
ATOM 1784 C C . CYS D 2 93 ? 16.038 -19.739 13.138 1.00 21.31 93 CYS B C 1
ATOM 1785 O O . CYS D 2 93 ? 15.579 -19.243 12.110 1.00 23.06 93 CYS B O 1
ATOM 1788 N N . VAL D 2 94 ? 15.283 -20.099 14.168 1.00 20.21 94 VAL B N 1
ATOM 1789 C CA . VAL D 2 94 ? 13.846 -19.873 14.161 1.00 19.58 94 VAL B CA 1
ATOM 1790 C C . VAL D 2 94 ? 13.456 -19.297 15.502 1.00 21.54 94 VAL B C 1
ATOM 1791 O O . VAL D 2 94 ? 14.162 -19.497 16.506 1.00 20.79 94 VAL B O 1
ATOM 1795 N N . LYS D 2 95 ? 12.344 -18.569 15.516 1.00 21.00 95 LYS B N 1
ATOM 1796 C CA . LYS D 2 95 ? 11.843 -18.023 16.761 1.00 20.36 95 LYS B CA 1
ATOM 1797 C C . LYS D 2 95 ? 10.984 -19.123 17.368 1.00 21.85 95 LYS B C 1
ATOM 1798 O O . LYS D 2 95 ? 10.071 -19.670 16.718 1.00 19.89 95 LYS B O 1
ATOM 1804 N N . CYS D 2 96 ? 11.278 -19.446 18.616 1.00 20.93 96 CYS B N 1
ATOM 1805 C CA . CYS D 2 96 ? 10.534 -20.462 19.324 1.00 20.48 96 CYS B CA 1
ATOM 1806 C C . CYS D 2 96 ? 9.621 -19.800 20.342 1.00 20.47 96 CYS B C 1
ATOM 1807 O O . CYS D 2 96 ? 10.082 -19.019 21.189 1.00 21.38 96 CYS B O 1
ATOM 1810 N N . GLU D 2 97 ? 8.333 -20.117 20.263 1.00 20.25 97 GLU B N 1
ATOM 1811 C CA . GLU D 2 97 ? 7.336 -19.588 21.192 1.00 19.58 97 GLU B CA 1
ATOM 1812 C C . GLU D 2 97 ? 6.458 -20.748 21.662 1.00 19.49 97 GLU B C 1
ATOM 1813 O O . GLU D 2 97 ? 5.777 -21.405 20.858 1.00 17.45 97 GLU B O 1
ATOM 1819 N N . ASN D 2 98 ? 6.498 -21.015 22.966 1.00 19.64 98 ASN B N 1
ATOM 1820 C CA . ASN D 2 98 ? 5.727 -22.105 23.550 1.00 20.09 98 ASN B CA 1
ATOM 1821 C C . ASN D 2 98 ? 6.036 -23.442 22.872 1.00 19.20 98 ASN B C 1
ATOM 1822 O O . ASN D 2 98 ? 5.155 -24.264 22.663 1.00 18.17 98 ASN B O 1
ATOM 1827 N N . GLN D 2 99 ? 7.316 -23.634 22.557 1.00 17.39 99 GLN B N 1
ATOM 1828 C CA . GLN D 2 99 ? 7.833 -24.836 21.929 1.00 17.55 99 GLN B CA 1
ATOM 1829 C C . GLN D 2 99 ? 7.516 -24.986 20.446 1.00 17.16 99 GLN B C 1
ATOM 1830 O O . GLN D 2 99 ? 7.781 -26.054 19.864 1.00 18.79 99 GLN B O 1
ATOM 1836 N N . TYR D 2 100 ? 6.977 -23.926 19.829 1.00 17.80 100 TYR B N 1
ATOM 1837 C CA . TYR D 2 100 ? 6.657 -23.957 18.396 1.00 17.89 100 TYR B CA 1
ATOM 1838 C C . TYR D 2 100 ? 7.447 -22.950 17.570 1.00 17.54 100 TYR B C 1
ATOM 1839 O O . TYR D 2 100 ? 7.663 -21.815 17.988 1.00 18.03 100 TYR B O 1
ATOM 1848 N N . PRO D 2 101 ? 7.907 -23.363 16.387 1.00 18.26 101 PRO B N 1
ATOM 1849 C CA . PRO D 2 101 ? 8.654 -22.444 15.519 1.00 18.29 101 PRO B CA 1
ATOM 1850 C C . PRO D 2 101 ? 7.563 -21.516 14.966 1.00 18.59 101 PRO B C 1
ATOM 1851 O O . PRO D 2 101 ? 6.572 -21.992 14.424 1.00 19.60 101 PRO B O 1
ATOM 1855 N N . VAL D 2 102 ? 7.712 -20.206 15.115 1.00 19.88 102 VAL B N 1
ATOM 1856 C CA . VAL D 2 102 ? 6.683 -19.287 14.634 1.00 20.61 102 VAL B CA 1
ATOM 1857 C C . VAL D 2 102 ? 7.226 -18.262 13.641 1.00 21.14 102 VAL B C 1
ATOM 1858 O O . VAL D 2 102 ? 6.470 -17.429 13.117 1.00 21.64 102 VAL B O 1
ATOM 1862 N N . HIS D 2 103 ? 8.528 -18.320 13.396 1.00 20.00 103 HIS B N 1
ATOM 1863 C CA . HIS D 2 103 ? 9.165 -17.387 12.482 1.00 21.49 103 HIS B CA 1
ATOM 1864 C C . HIS D 2 103 ? 10.535 -17.876 12.025 1.00 20.03 103 HIS B C 1
ATOM 1865 O O . HIS D 2 103 ? 11.340 -18.335 12.828 1.00 19.47 103 HIS B O 1
ATOM 1872 N N . PHE D 2 104 ? 10.796 -17.780 10.725 1.00 20.43 104 PHE B N 1
ATOM 1873 C CA . PHE D 2 104 ? 12.088 -18.187 10.177 1.00 21.69 104 PHE B CA 1
ATOM 1874 C C . PHE D 2 104 ? 13.007 -16.975 10.354 1.00 22.57 104 PHE B C 1
ATOM 1875 O O . PHE D 2 104 ? 12.798 -15.949 9.699 1.00 23.48 104 PHE B O 1
ATOM 1883 N N . ALA D 2 105 ? 14.022 -17.092 11.213 1.00 23.46 105 ALA B N 1
ATOM 1884 C CA . ALA D 2 105 ? 14.916 -15.966 11.505 1.00 26.34 105 ALA B CA 1
ATOM 1885 C C . ALA D 2 105 ? 16.261 -15.881 10.799 1.00 28.19 105 ALA B C 1
ATOM 1886 O O . ALA D 2 105 ? 16.884 -14.817 10.807 1.00 29.03 105 ALA B O 1
ATOM 1888 N N . GLY D 2 106 ? 16.727 -16.978 10.210 1.00 29.24 106 GLY B N 1
ATOM 1889 C CA . GLY D 2 106 ? 18.003 -16.931 9.518 1.00 28.54 106 GLY B CA 1
ATOM 1890 C C . GLY D 2 106 ? 18.662 -18.265 9.223 1.00 30.06 106 GLY B C 1
ATOM 1891 O O . GLY D 2 106 ? 18.219 -19.327 9.683 1.00 28.06 106 GLY B O 1
ATOM 1892 N N . ILE D 2 107 ? 19.743 -18.196 8.450 1.00 29.58 107 ILE B N 1
ATOM 1893 C CA . ILE D 2 107 ? 20.506 -19.369 8.060 1.00 29.75 107 ILE B CA 1
ATOM 1894 C C . ILE D 2 107 ? 21.968 -19.270 8.504 1.00 30.46 107 ILE B C 1
ATOM 1895 O O . ILE D 2 107 ? 22.623 -18.258 8.280 1.00 31.63 107 ILE B O 1
ATOM 1900 N N . GLY D 2 108 ? 22.473 -20.331 9.124 1.00 31.26 108 GLY B N 1
ATOM 1901 C CA . GLY D 2 108 ? 23.856 -20.351 9.563 1.00 32.08 108 GLY B CA 1
ATOM 1902 C C . GLY D 2 108 ? 24.046 -19.747 10.934 1.00 33.11 108 GLY B C 1
ATOM 1903 O O . GLY D 2 108 ? 25.004 -20.074 11.640 1.00 33.18 108 GLY B O 1
ATOM 1904 N N . ARG D 2 109 ? 23.133 -18.859 11.311 1.00 33.83 109 ARG B N 1
ATOM 1905 C CA . ARG D 2 109 ? 23.199 -18.201 12.606 1.00 35.62 109 ARG B CA 1
ATOM 1906 C C . ARG D 2 109 ? 21.964 -17.352 12.875 1.00 35.07 109 ARG B C 1
ATOM 1907 O O . ARG D 2 109 ? 21.178 -17.076 11.969 1.00 34.98 109 ARG B O 1
ATOM 1915 N N . CYS D 2 110 ? 21.792 -16.946 14.129 1.00 33.67 110 CYS B N 1
ATOM 1916 C CA . CYS D 2 110 ? 20.649 -16.126 14.504 1.00 33.31 110 CYS B CA 1
ATOM 1917 C C . CYS D 2 110 ? 21.013 -14.657 14.399 1.00 34.67 110 CYS B C 1
ATOM 1918 O O . CYS D 2 110 ? 22.187 -14.295 14.465 1.00 35.34 110 CYS B O 1
ATOM 1921 N N . PRO D 2 111 ? 20.009 -13.789 14.220 1.00 35.06 111 PRO B N 1
ATOM 1922 C CA . PRO D 2 111 ? 20.275 -12.352 14.118 1.00 37.24 111 PRO B CA 1
ATOM 1923 C C . PRO D 2 111 ? 20.604 -11.785 15.496 1.00 38.40 111 PRO B C 1
ATOM 1924 O O . PRO D 2 111 ? 19.724 -11.111 16.072 1.00 39.50 111 PRO B O 1
#

B-factor: mean 25.28, std 12.34, range [5.74, 86.44]